Protein AF-A0AA36J0J4-F1 (afdb_monomer_lite)

pLDDT: mean 71.81, std 19.42, range [27.8, 96.38]

Secondary structure (DSSP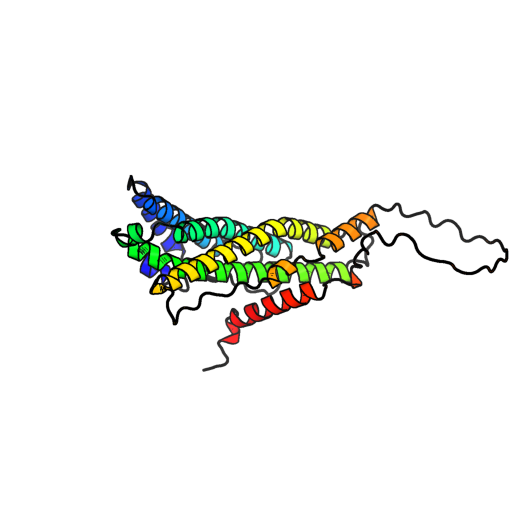, 8-state):
-HHHHHH-TTT--HHHHHHHHHHHHHHHTT-TT-HHHHHHHHHHHHHHHHHHHHH-B-SS-BPPTTS----SS--HHHHHHHHHHHHHHHHHHHHHHHHHHTS-HHHHHTSTTHHHHHHHHHHHHHHHHHHHHHHHHHHHHHHHHHHHHHHHSTTS--SS-HHHHHHHHHHHHHHHHHHHHHHHHHHHHHHHHHHHTT-GGGSTT--PPP--GGGGGGGTTHHHHHHHHHHHHTS--------------------------S-----TTTPSPHHHHHHHHHHHHHHHHS-GGGGGG--

Radius of gyration: 25.62 Å; chains: 1; bounding box: 84×48×70 Å

Sequence (299 aa):
VLQRVLQSSATMDWPTCGSFLESVGAHWSQVDGWSGGQVLVEFTRFLQMKVELMDRDCGCGKFSGTYGFSRSVAEPSDLLQALALLLNLSERLMPLALELTQQDWVRVEQSPYGRLYLGAIPVLLDEAWQLLCAVSVFVRDLLWQVHAAAKFGDREEQSEPPWLQLALHLLQAQPRFAKFHSAMCDFVAHCHQLRCSGFSELAPPYIIPAVPQALLNLFADFKDLVAGYCAKEKAPSAPLAAKAAASGDDLSALSTDAGTTAGAAVSAASWPSARVLDALKTVDSWGRRCSPASRKKKA

Foldseek 3Di:
DLLVCLVCLQPDPLVVVLVVLVVQLVVLVPDPDDPVSVLSNLVSVLSNLLSVQQPDQLQQGGAHSLRDGDPDDDDLNSLLSSLVSLLVSLVSLLVSLLVLLPDPLVVLVVDPCNVVSLSVNLSSQSNLVSSLLNSLVSLLVLVVVLLVCVVPVPPDPDLDRPSLVSLVSSVVCLVSNVVSLVSSQVSLVSLVVCVVVVSPSCDPPHDRDDRDPLSNCLCPCSVLQSVLVVVVSPPPPDDPDDPDDDDDDDDDDDDDDDDPPDDDRCPSVNPPDPSNVVNSVVSVVVVCVPDPVNVPPDD

Organism: NCBI:txid2562239

Structure (mmCIF, N/CA/C/O backbone):
data_AF-A0AA36J0J4-F1
#
_entry.id   AF-A0AA36J0J4-F1
#
loop_
_atom_site.group_PDB
_atom_site.id
_atom_site.type_symbol
_atom_site.label_atom_id
_atom_site.label_alt_id
_atom_site.label_comp_id
_atom_site.label_asym_id
_atom_site.label_entity_id
_atom_site.label_seq_id
_atom_site.pdbx_PDB_ins_code
_atom_site.Cartn_x
_atom_site.Cartn_y
_atom_site.Cartn_z
_atom_site.occupancy
_atom_site.B_iso_or_equiv
_atom_site.auth_seq_id
_atom_site.auth_comp_id
_atom_site.auth_asym_id
_atom_site.auth_atom_id
_atom_site.pdbx_PDB_model_num
ATOM 1 N N . VAL A 1 1 ? -23.737 -7.859 13.098 1.00 40.41 1 VAL A N 1
ATOM 2 C CA . VAL A 1 1 ? -23.820 -7.870 11.614 1.00 40.41 1 VAL A CA 1
ATOM 3 C C . VAL A 1 1 ? -22.532 -7.351 10.989 1.00 40.41 1 VAL A C 1
ATOM 5 O O . VAL A 1 1 ? -21.892 -8.146 10.322 1.00 40.41 1 VAL A 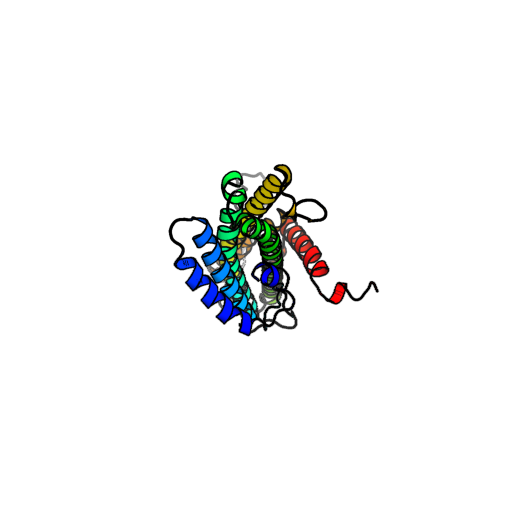O 1
ATOM 8 N N . LEU A 1 2 ? -22.065 -6.133 11.302 1.00 44.97 2 LEU A N 1
ATOM 9 C CA . LEU A 1 2 ? -20.713 -5.657 10.933 1.00 44.97 2 LEU A CA 1
ATOM 10 C C . LEU A 1 2 ? -19.605 -6.653 11.317 1.00 44.97 2 LEU A C 1
ATOM 12 O O . LEU A 1 2 ? -18.806 -7.024 10.477 1.00 44.97 2 LEU A O 1
ATOM 16 N N . GLN A 1 3 ? -19.648 -7.223 12.524 1.00 40.22 3 GLN A N 1
ATOM 17 C CA . GLN A 1 3 ? -18.728 -8.293 12.937 1.00 40.22 3 GLN A CA 1
ATOM 18 C C . GLN A 1 3 ? -18.778 -9.553 12.043 1.00 40.22 3 GLN A C 1
ATOM 20 O O . GLN A 1 3 ? -17.750 -10.179 11.826 1.00 40.22 3 GLN A O 1
ATOM 25 N N . ARG A 1 4 ? -19.941 -9.907 11.468 1.00 42.78 4 ARG A N 1
ATOM 26 C CA . ARG A 1 4 ? -20.054 -11.016 10.497 1.00 42.78 4 ARG A CA 1
ATOM 27 C C . ARG A 1 4 ? -19.520 -10.625 9.119 1.00 42.78 4 ARG A C 1
ATOM 29 O O . ARG A 1 4 ? -18.921 -11.471 8.471 1.00 42.78 4 ARG A O 1
ATOM 36 N N . VAL A 1 5 ? -19.703 -9.370 8.699 1.00 50.66 5 VAL A N 1
ATOM 37 C CA . VAL A 1 5 ? -19.117 -8.815 7.462 1.00 50.66 5 VAL A CA 1
ATOM 38 C C . VAL A 1 5 ? -17.587 -8.799 7.564 1.00 50.66 5 VAL A C 1
ATOM 40 O O . VAL A 1 5 ? -16.904 -9.277 6.666 1.00 50.66 5 VAL A O 1
ATOM 43 N N . LEU A 1 6 ? -17.055 -8.359 8.707 1.00 49.38 6 LEU A N 1
ATOM 44 C CA . LEU A 1 6 ? -15.627 -8.358 9.031 1.00 49.38 6 LEU A CA 1
ATOM 45 C C . LEU A 1 6 ? -15.028 -9.776 9.064 1.00 49.38 6 LEU A C 1
ATOM 47 O O . LEU A 1 6 ? -13.931 -9.991 8.563 1.00 49.38 6 LEU A O 1
ATOM 51 N N . GLN A 1 7 ? -15.753 -10.754 9.615 1.00 44.53 7 GLN A N 1
ATOM 52 C CA . GLN A 1 7 ? -15.297 -12.149 9.710 1.00 44.53 7 GLN A CA 1
ATOM 53 C C . GLN A 1 7 ? -15.460 -12.957 8.411 1.00 44.53 7 GLN A C 1
ATOM 55 O O . GLN A 1 7 ? -14.816 -13.993 8.267 1.00 44.53 7 GLN A O 1
ATOM 60 N N . SER A 1 8 ? -16.303 -12.514 7.470 1.00 45.44 8 SER A N 1
ATOM 61 C CA . SER A 1 8 ? -16.671 -13.290 6.269 1.00 45.44 8 SER A CA 1
ATOM 62 C C . SER A 1 8 ? -16.140 -12.705 4.957 1.00 45.44 8 SER A C 1
ATOM 64 O O . SER A 1 8 ? -16.521 -13.194 3.891 1.00 45.44 8 SER A O 1
ATOM 66 N N . SER A 1 9 ? -15.256 -11.697 5.002 1.00 42.34 9 SER A N 1
ATOM 67 C CA . SER A 1 9 ? -14.748 -10.995 3.806 1.00 42.34 9 SER A CA 1
ATOM 68 C C . SER A 1 9 ? -14.055 -11.920 2.792 1.00 42.34 9 SER A C 1
ATOM 70 O O . SER A 1 9 ? -13.999 -11.620 1.607 1.00 42.34 9 SER A O 1
ATOM 72 N N . ALA A 1 10 ? -13.583 -13.097 3.202 1.00 43.03 10 ALA A N 1
ATOM 73 C CA . ALA A 1 10 ? -12.990 -14.071 2.286 1.00 43.03 10 ALA A CA 1
ATOM 74 C C . ALA A 1 10 ? -14.014 -14.928 1.505 1.00 43.03 10 ALA A C 1
ATOM 76 O O . ALA A 1 10 ? -13.622 -15.622 0.570 1.00 43.03 10 ALA A O 1
ATOM 77 N N . THR A 1 11 ? -15.297 -14.926 1.887 1.00 43.84 11 THR A N 1
ATOM 78 C CA . THR A 1 11 ? -16.295 -15.925 1.436 1.00 43.84 11 THR A CA 1
ATOM 79 C C . THR A 1 11 ? -17.669 -15.352 1.073 1.00 43.84 11 THR A C 1
ATOM 81 O O . THR A 1 11 ? -18.573 -16.116 0.747 1.00 43.84 11 THR A O 1
ATOM 84 N N . MET A 1 12 ? -17.862 -14.036 1.176 1.00 49.62 12 MET A N 1
ATOM 85 C CA . MET A 1 12 ? -19.166 -13.397 0.974 1.00 49.62 12 MET A CA 1
ATOM 86 C C . MET A 1 12 ? -19.467 -13.077 -0.494 1.00 49.62 12 MET A C 1
ATOM 88 O O . MET A 1 12 ? -18.574 -12.744 -1.269 1.00 49.62 12 MET A O 1
ATOM 92 N N . ASP A 1 13 ? -20.755 -13.142 -0.837 1.00 52.88 13 ASP A N 1
ATOM 93 C CA . ASP A 1 13 ? -21.297 -12.745 -2.136 1.00 52.88 13 ASP A CA 1
ATOM 94 C C . ASP A 1 13 ? -21.475 -11.214 -2.167 1.00 52.88 13 ASP A C 1
ATOM 96 O O . ASP A 1 13 ? -22.460 -10.651 -1.670 1.00 52.88 13 ASP A O 1
ATOM 100 N N . TRP A 1 14 ? -20.440 -10.536 -2.665 1.00 55.03 14 TRP A N 1
ATOM 101 C CA . TRP A 1 14 ? -20.234 -9.087 -2.582 1.00 55.03 14 TRP A CA 1
ATOM 102 C C . TRP A 1 14 ? -21.327 -8.181 -3.191 1.00 55.03 14 TRP A C 1
ATOM 104 O O . TRP A 1 14 ? -21.555 -7.114 -2.609 1.00 55.03 14 TRP A O 1
ATOM 114 N N . PRO A 1 15 ? -22.075 -8.565 -4.249 1.00 51.56 15 PRO A N 1
ATOM 115 C CA . PRO A 1 15 ? -23.135 -7.718 -4.813 1.00 51.56 15 PRO A CA 1
ATOM 116 C C . PRO A 1 15 ? -24.255 -7.399 -3.810 1.00 51.56 15 PRO A C 1
ATOM 118 O O . PRO A 1 15 ? -24.762 -6.281 -3.749 1.00 51.56 15 PRO A O 1
ATOM 121 N N . THR A 1 16 ? -24.600 -8.362 -2.953 1.00 55.94 16 THR A N 1
ATOM 122 C CA . THR A 1 16 ? -25.586 -8.202 -1.870 1.00 55.94 16 THR A CA 1
ATOM 123 C C . THR A 1 16 ? -25.071 -7.347 -0.708 1.00 55.94 16 THR A C 1
ATOM 125 O O . THR A 1 16 ? -25.862 -6.804 0.062 1.00 55.94 16 THR A O 1
ATOM 128 N N . CYS A 1 17 ? -23.750 -7.211 -0.563 1.00 57.25 17 CYS A N 1
ATOM 129 C CA . CYS A 1 17 ? -23.139 -6.371 0.465 1.00 57.25 17 CYS A CA 1
ATOM 130 C C . CYS A 1 17 ? -23.148 -4.883 0.094 1.00 57.25 17 CYS A C 1
ATOM 132 O O . CYS A 1 17 ? -23.245 -4.061 1.001 1.00 57.25 17 CYS A O 1
ATOM 134 N N . GLY A 1 18 ? -23.085 -4.524 -1.193 1.00 58.56 18 GLY A N 1
ATOM 135 C CA . GLY A 1 18 ? -23.053 -3.124 -1.640 1.00 58.56 18 GLY A CA 1
ATOM 136 C C . GLY A 1 18 ? -24.281 -2.316 -1.206 1.00 58.56 18 GLY A C 1
ATOM 137 O O . GLY A 1 18 ? -24.147 -1.309 -0.512 1.00 58.56 18 GLY A O 1
ATOM 138 N N . SER A 1 19 ? -25.483 -2.813 -1.515 1.00 61.16 19 SER A N 1
ATOM 139 C CA . SER A 1 19 ? -26.755 -2.169 -1.139 1.00 61.16 19 SER A CA 1
ATOM 140 C C . SER A 1 19 ? -26.968 -2.105 0.379 1.00 61.16 19 SER A C 1
ATOM 142 O O . SER A 1 19 ? -27.522 -1.142 0.911 1.00 61.16 19 SER A O 1
ATOM 144 N N . PHE A 1 20 ? -26.473 -3.109 1.106 1.00 64.06 20 PHE A N 1
ATOM 145 C CA . PHE A 1 20 ? -26.475 -3.105 2.565 1.00 64.06 20 PHE A CA 1
ATOM 146 C C . PHE A 1 20 ? -25.550 -2.020 3.136 1.00 64.06 20 PHE A C 1
ATOM 148 O O . PHE A 1 20 ? -25.945 -1.295 4.049 1.00 64.06 20 PHE A O 1
ATOM 155 N N . LEU A 1 21 ? -24.337 -1.880 2.594 1.00 63.41 21 LEU A N 1
ATOM 156 C CA . LEU A 1 21 ? -23.380 -0.858 3.019 1.00 63.41 21 LEU A CA 1
ATOM 157 C C . LEU A 1 21 ? -23.927 0.554 2.768 1.00 63.41 21 LEU A C 1
ATOM 159 O O . LEU A 1 21 ? -23.832 1.396 3.656 1.00 63.41 21 LEU A O 1
ATOM 163 N N . GLU A 1 22 ? -24.594 0.801 1.638 1.00 65.12 22 GLU A N 1
ATOM 164 C CA . GLU A 1 22 ? -25.258 2.089 1.370 1.00 65.12 22 GLU A CA 1
ATOM 165 C C . GLU A 1 22 ? -26.314 2.436 2.429 1.00 65.12 22 GLU A C 1
ATOM 167 O O . GLU A 1 22 ? -26.317 3.543 2.973 1.00 65.12 22 GLU A O 1
ATOM 172 N N . SER A 1 23 ? -27.169 1.471 2.785 1.00 64.19 23 SER A N 1
ATOM 173 C CA . SER A 1 23 ? -28.195 1.662 3.816 1.00 64.19 23 SER A CA 1
ATOM 174 C C . SER A 1 23 ? -27.595 1.934 5.198 1.00 64.19 23 SER A C 1
ATOM 176 O O . SER A 1 23 ? -28.149 2.730 5.959 1.00 64.19 23 SER A O 1
ATOM 178 N N . VAL A 1 24 ? -26.479 1.282 5.537 1.00 64.75 24 VAL A N 1
ATOM 179 C CA . VAL A 1 24 ? -25.777 1.486 6.809 1.00 64.75 24 VAL A CA 1
ATOM 180 C C . VAL A 1 24 ? -25.134 2.873 6.840 1.00 64.75 24 VAL A C 1
ATOM 182 O O . VAL A 1 24 ? -25.368 3.619 7.788 1.00 64.75 24 VAL A O 1
ATOM 185 N N . GLY A 1 25 ? -24.394 3.263 5.798 1.00 59.97 25 GLY A N 1
ATOM 186 C CA . GLY A 1 25 ? -23.763 4.584 5.714 1.00 59.97 25 GLY A CA 1
ATOM 187 C C . GLY A 1 25 ? -24.772 5.733 5.827 1.00 59.97 25 GLY A C 1
ATOM 188 O O . GLY A 1 25 ? -24.537 6.684 6.573 1.00 59.97 25 GLY A O 1
ATOM 189 N N . ALA A 1 26 ? -25.934 5.607 5.176 1.00 63.84 26 ALA A N 1
ATOM 190 C CA . ALA A 1 26 ? -27.011 6.591 5.275 1.00 63.84 26 ALA A CA 1
ATOM 191 C C . ALA A 1 26 ? -27.566 6.713 6.706 1.00 63.84 26 ALA A C 1
ATOM 193 O O . ALA A 1 26 ? -27.744 7.826 7.199 1.00 63.84 26 ALA A O 1
ATOM 194 N N . HIS A 1 27 ? -27.776 5.590 7.400 1.00 63.88 27 HIS A N 1
ATOM 195 C CA . HIS A 1 27 ? -28.285 5.586 8.774 1.00 63.88 27 HIS A CA 1
ATOM 196 C C . HIS A 1 27 ? -27.317 6.246 9.771 1.00 63.88 27 HIS A C 1
ATOM 198 O O . HIS A 1 27 ? -27.745 7.015 10.626 1.00 63.88 27 HIS A O 1
ATOM 204 N N . TRP A 1 28 ? -26.010 5.996 9.641 1.00 61.91 28 TRP A N 1
ATOM 205 C CA . TRP A 1 28 ? -25.003 6.548 10.558 1.00 61.91 28 TRP A CA 1
ATOM 206 C C . TRP A 1 28 ? -24.691 8.022 10.312 1.00 61.91 28 TRP A C 1
ATOM 208 O O . TRP A 1 28 ? -24.358 8.729 11.258 1.00 61.91 28 TRP A O 1
ATOM 218 N N . SER A 1 29 ? -24.861 8.504 9.078 1.00 58.75 29 SER A N 1
ATOM 219 C CA . SER A 1 29 ? -24.702 9.927 8.747 1.00 58.75 29 SER A CA 1
ATOM 220 C C . SER A 1 29 ? -25.717 10.847 9.446 1.00 58.75 29 SER A C 1
ATOM 222 O O . SER A 1 29 ? -25.492 12.048 9.525 1.00 58.75 29 SER A O 1
ATOM 224 N N . GLN A 1 30 ? -26.812 10.283 9.972 1.00 55.22 30 GLN A N 1
ATOM 225 C CA . GLN A 1 30 ? -27.876 11.001 10.685 1.00 55.22 30 GLN A CA 1
ATOM 226 C C . GLN A 1 30 ? -27.699 11.004 12.214 1.00 55.22 30 GLN A C 1
ATOM 228 O O . GLN A 1 30 ? -28.506 11.603 12.924 1.00 55.22 30 GLN A O 1
ATOM 233 N N . VAL A 1 31 ? -26.676 10.322 12.743 1.00 55.59 31 VAL A N 1
ATOM 234 C CA . VAL A 1 31 ? -26.399 10.271 14.186 1.00 55.59 31 VAL A CA 1
ATOM 235 C C . VAL A 1 31 ? -25.437 11.410 14.543 1.00 55.59 31 VAL A C 1
ATOM 237 O O . VAL A 1 31 ? -24.219 11.240 14.534 1.00 55.59 31 VAL A O 1
ATOM 240 N N . ASP A 1 32 ? -25.994 12.589 14.829 1.00 44.69 32 ASP A N 1
ATOM 241 C CA . ASP A 1 32 ? -25.230 13.798 15.156 1.00 44.69 32 ASP A CA 1
ATOM 242 C C . ASP A 1 32 ? -24.442 13.679 16.478 1.00 44.69 32 ASP A C 1
ATOM 244 O O . ASP A 1 32 ? -24.946 13.204 17.498 1.00 44.69 32 ASP A O 1
ATOM 248 N N . GLY A 1 33 ? -23.204 14.195 16.480 1.00 50.91 33 GLY A N 1
ATOM 249 C CA . GLY A 1 33 ? -22.475 14.568 17.702 1.00 50.91 33 GLY A CA 1
ATOM 250 C C . GLY A 1 33 ? -21.346 13.643 18.175 1.00 50.91 33 GLY A C 1
ATOM 251 O O . GLY A 1 33 ? -20.740 13.932 19.206 1.00 50.91 33 GLY A O 1
ATOM 252 N N . TRP A 1 34 ? -21.018 12.565 17.455 1.00 52.66 34 TRP A N 1
ATOM 253 C CA . TRP A 1 34 ? -19.911 11.660 17.805 1.00 52.66 34 TRP A CA 1
ATOM 254 C C . TRP A 1 34 ? -18.918 11.494 16.648 1.00 52.66 34 TRP A C 1
ATOM 256 O O . TRP A 1 34 ? -19.301 11.057 15.566 1.00 52.66 34 TRP A O 1
ATOM 266 N N . SER A 1 35 ? -17.624 11.744 16.897 1.00 58.06 35 SER A N 1
ATOM 267 C CA . SER A 1 35 ? -16.527 11.518 15.930 1.00 58.06 35 SER A CA 1
ATOM 268 C C . SER A 1 35 ? -16.487 10.083 15.386 1.00 58.06 35 SER A C 1
ATOM 270 O O . SER A 1 35 ? -16.053 9.846 14.264 1.00 58.06 35 SER A O 1
ATOM 272 N N . GLY A 1 36 ? -17.019 9.121 16.143 1.00 59.66 36 GLY A N 1
ATOM 273 C CA . GLY A 1 36 ? -17.151 7.738 15.698 1.00 59.66 36 GLY A CA 1
ATOM 274 C C . GLY A 1 36 ? -18.073 7.539 14.481 1.00 59.66 36 GLY A C 1
ATOM 275 O O . GLY A 1 36 ? -17.800 6.691 13.631 1.00 59.66 36 GLY A O 1
ATOM 276 N N . GLY A 1 37 ? -19.135 8.342 14.338 1.00 65.94 37 GLY A N 1
ATOM 277 C CA . GLY A 1 37 ? -20.042 8.238 13.187 1.00 65.94 37 GLY A CA 1
ATOM 278 C C . GLY A 1 37 ? -19.315 8.449 11.854 1.00 65.94 37 GLY A C 1
ATOM 279 O O . GLY A 1 37 ? -19.568 7.734 10.886 1.00 65.94 37 GLY A O 1
ATOM 280 N N . GLN A 1 38 ? -18.334 9.354 11.833 1.00 74.69 38 GLN A N 1
ATOM 281 C CA . GLN A 1 38 ? -17.514 9.635 10.656 1.00 74.69 38 GLN A CA 1
ATOM 282 C C . GLN A 1 38 ? -16.613 8.450 10.278 1.00 74.69 38 GLN A C 1
ATOM 284 O O . GLN A 1 38 ? -16.565 8.068 9.110 1.00 74.69 38 GLN A O 1
ATOM 289 N N . VAL A 1 39 ? -15.976 7.803 11.258 1.00 75.50 39 VAL A N 1
ATOM 290 C CA . VAL A 1 39 ? -15.144 6.605 11.039 1.00 75.50 39 VAL A CA 1
ATOM 291 C C . VAL A 1 39 ? -15.969 5.459 10.445 1.00 75.50 39 VAL A C 1
ATOM 293 O O . VAL A 1 39 ? -15.515 4.771 9.533 1.00 75.50 39 VAL A O 1
ATOM 296 N N . LEU A 1 40 ? -17.205 5.266 10.914 1.00 74.75 40 LEU A N 1
ATOM 297 C CA . LEU A 1 40 ? -18.129 4.268 10.367 1.00 74.75 40 LEU A CA 1
ATOM 298 C C . LEU A 1 40 ? -18.528 4.558 8.915 1.00 74.75 40 LEU A C 1
ATOM 300 O O . LEU A 1 40 ? -18.588 3.635 8.097 1.00 74.75 40 LEU A O 1
ATOM 304 N N . VAL A 1 41 ? -18.790 5.824 8.588 1.00 80.19 41 VAL A N 1
ATOM 305 C CA . VAL A 1 41 ? -19.105 6.257 7.220 1.00 80.19 41 VAL A CA 1
ATOM 306 C C . VAL A 1 41 ? -17.913 6.016 6.293 1.00 80.19 41 VAL A C 1
ATOM 308 O O . VAL A 1 41 ? -18.081 5.403 5.238 1.00 80.19 41 VAL A O 1
ATOM 311 N N . GLU A 1 42 ? -16.704 6.412 6.694 1.00 83.19 42 GLU A N 1
ATOM 312 C CA . GLU A 1 42 ? -15.499 6.195 5.885 1.00 83.19 42 GLU A CA 1
ATOM 313 C C . GLU A 1 42 ? -15.140 4.707 5.763 1.00 83.19 42 GLU A C 1
ATOM 315 O O . GLU A 1 42 ? -14.760 4.253 4.684 1.00 83.19 42 GLU A O 1
ATOM 320 N N . PHE A 1 43 ? -15.351 3.909 6.813 1.00 82.81 43 PHE A N 1
ATOM 321 C CA . PHE A 1 43 ? -15.190 2.454 6.750 1.00 82.81 43 PHE A CA 1
ATOM 322 C C . PHE A 1 43 ? -16.166 1.809 5.761 1.00 82.81 43 PHE A C 1
ATOM 324 O O . PHE A 1 43 ? -15.790 0.949 4.965 1.00 82.81 43 PHE A O 1
ATOM 331 N N . THR A 1 44 ? -17.417 2.260 5.759 1.00 81.75 44 THR A N 1
ATOM 332 C CA . THR A 1 44 ? -18.441 1.788 4.821 1.00 81.75 44 THR A CA 1
ATOM 333 C C . THR A 1 44 ? -18.088 2.163 3.381 1.00 81.75 44 THR A C 1
ATOM 335 O O . THR A 1 44 ? -18.148 1.309 2.494 1.00 81.75 44 THR A O 1
ATOM 338 N N . ARG A 1 45 ? -17.647 3.407 3.152 1.00 85.19 45 ARG A N 1
ATOM 339 C CA . ARG A 1 45 ? -17.179 3.874 1.839 1.00 85.19 45 ARG A CA 1
ATOM 340 C C . ARG A 1 45 ? -15.964 3.077 1.361 1.00 85.19 45 ARG A C 1
ATOM 342 O O . ARG A 1 45 ? -15.906 2.689 0.198 1.00 85.19 45 ARG A O 1
ATOM 349 N N . PHE A 1 46 ? -15.016 2.785 2.250 1.00 88.19 46 PHE A N 1
ATOM 350 C CA . PHE A 1 46 ? -13.875 1.928 1.934 1.00 88.19 46 PHE A CA 1
ATOM 351 C C . PHE A 1 46 ? -14.322 0.533 1.475 1.00 88.19 46 PHE A C 1
ATOM 353 O O . PHE A 1 46 ? -13.841 0.040 0.454 1.00 88.19 46 PHE A O 1
ATOM 360 N N . LEU A 1 47 ? -15.271 -0.092 2.180 1.00 86.00 47 LEU A N 1
ATOM 361 C CA . LEU A 1 47 ? -15.790 -1.402 1.787 1.00 86.00 47 LEU A CA 1
ATOM 362 C C . LEU A 1 47 ? -16.492 -1.368 0.424 1.00 86.00 47 LEU A C 1
ATOM 364 O O . LEU A 1 47 ? -16.297 -2.288 -0.365 1.00 86.00 47 LEU A O 1
ATOM 368 N N . GLN A 1 48 ? -17.252 -0.314 0.119 1.00 84.44 48 GLN A N 1
ATOM 369 C CA . GLN A 1 48 ? -17.851 -0.128 -1.209 1.00 84.44 48 GLN A CA 1
ATOM 370 C C . GLN A 1 48 ? -16.777 -0.042 -2.297 1.00 84.44 48 GLN A C 1
ATOM 372 O O . GLN A 1 48 ? -16.837 -0.785 -3.272 1.00 84.44 48 GLN A O 1
ATOM 377 N N . MET A 1 49 ? -15.736 0.769 -2.086 1.00 87.38 49 MET A N 1
ATOM 378 C CA . MET A 1 49 ? -14.610 0.864 -3.021 1.00 87.38 49 MET A CA 1
ATOM 379 C C . MET A 1 49 ? -13.892 -0.476 -3.213 1.00 87.38 49 MET A C 1
ATOM 381 O O . MET A 1 49 ? -13.466 -0.797 -4.322 1.00 87.38 49 MET A O 1
ATOM 385 N N . LYS A 1 50 ? -13.752 -1.275 -2.147 1.00 86.31 50 LYS A N 1
ATOM 386 C CA . LYS A 1 50 ? -13.179 -2.623 -2.237 1.00 86.31 50 LYS A CA 1
ATOM 387 C C . LYS A 1 50 ? -14.062 -3.544 -3.085 1.00 86.31 50 LYS A C 1
ATOM 389 O O . LYS A 1 50 ? -13.531 -4.259 -3.929 1.00 86.31 50 LYS A O 1
ATOM 394 N N . VAL A 1 51 ? -15.381 -3.517 -2.893 1.00 84.56 51 VAL A N 1
ATOM 395 C CA . VAL A 1 51 ? -16.332 -4.305 -3.697 1.00 84.56 51 VAL A CA 1
ATOM 396 C C . VAL A 1 51 ? -16.258 -3.912 -5.168 1.00 84.56 51 VAL A C 1
ATOM 398 O O . VAL A 1 51 ? -16.061 -4.775 -6.019 1.00 84.56 51 VAL A O 1
ATOM 401 N N . GLU A 1 52 ? -16.312 -2.614 -5.464 1.00 86.25 52 GLU A N 1
ATOM 402 C CA . GLU A 1 52 ? -16.177 -2.103 -6.831 1.00 86.25 52 GLU A CA 1
ATOM 403 C C . GLU A 1 52 ? -14.860 -2.543 -7.476 1.00 86.25 52 GLU A C 1
ATOM 405 O O . GLU A 1 52 ? -14.835 -2.935 -8.642 1.00 86.25 52 GLU A O 1
ATOM 410 N N . LEU A 1 53 ? -13.759 -2.524 -6.717 1.00 86.25 53 LEU A N 1
ATOM 411 C CA . LEU A 1 53 ? -12.468 -3.008 -7.190 1.00 86.25 53 LEU A CA 1
ATOM 412 C C . LEU A 1 53 ? -12.501 -4.507 -7.518 1.00 86.25 53 LEU A C 1
ATOM 414 O O . LEU A 1 53 ? -11.924 -4.918 -8.521 1.00 86.25 53 LEU A O 1
ATOM 418 N N . MET A 1 54 ? -13.154 -5.321 -6.687 1.00 83.31 54 MET A N 1
ATOM 419 C CA . MET A 1 54 ? -13.268 -6.767 -6.904 1.00 83.31 54 MET A CA 1
ATOM 420 C C . MET A 1 54 ? -14.154 -7.114 -8.106 1.00 83.31 54 MET A C 1
ATOM 422 O O . MET A 1 54 ? -13.896 -8.103 -8.795 1.00 83.31 54 MET A O 1
ATOM 426 N N . ASP A 1 55 ? -15.164 -6.293 -8.388 1.00 83.50 55 ASP A N 1
ATOM 427 C CA . ASP A 1 55 ? -16.045 -6.479 -9.539 1.00 83.50 55 ASP A CA 1
ATOM 428 C C . ASP A 1 55 ? -15.459 -5.949 -10.849 1.00 83.50 55 ASP A C 1
ATOM 430 O O . ASP A 1 55 ? -15.841 -6.424 -11.927 1.00 83.50 55 ASP A O 1
ATOM 434 N N . ARG A 1 56 ? -14.504 -5.019 -10.767 1.00 82.50 56 ARG A N 1
ATOM 435 C CA . ARG A 1 56 ? -13.845 -4.426 -11.927 1.00 82.50 56 ARG A CA 1
ATOM 436 C C . ARG A 1 56 ? -12.862 -5.397 -12.574 1.00 82.50 56 ARG A C 1
ATOM 438 O O . ARG A 1 56 ? -11.898 -5.849 -11.959 1.00 82.50 56 ARG A O 1
ATOM 445 N N . ASP A 1 57 ? -13.069 -5.647 -13.863 1.00 80.12 57 ASP A N 1
ATOM 446 C CA . ASP A 1 57 ? -12.055 -6.278 -14.701 1.00 80.12 57 ASP A CA 1
ATOM 447 C C . ASP A 1 57 ? -11.011 -5.232 -15.110 1.00 80.12 57 ASP A C 1
ATOM 449 O O . ASP A 1 57 ? -11.342 -4.176 -15.658 1.00 80.12 57 ASP A O 1
ATOM 453 N N . CYS A 1 58 ? -9.751 -5.498 -14.778 1.00 72.62 58 CYS A N 1
ATOM 454 C CA . CYS A 1 58 ? -8.638 -4.583 -15.013 1.00 72.62 58 CYS A CA 1
ATOM 455 C C . CYS A 1 58 ? -7.837 -4.944 -16.272 1.00 72.62 58 CYS A C 1
ATOM 457 O O . CYS A 1 58 ? -6.662 -4.601 -16.343 1.00 72.62 58 CYS A O 1
ATOM 459 N N . GLY A 1 59 ? -8.436 -5.680 -17.216 1.00 69.06 59 GLY A N 1
ATOM 460 C CA . GLY A 1 59 ? -7.780 -6.160 -18.440 1.00 69.06 59 GLY A CA 1
ATOM 461 C C . GLY A 1 59 ? -6.955 -7.420 -18.190 1.00 69.06 59 GLY A C 1
ATOM 462 O O . GLY A 1 59 ? -7.043 -8.390 -18.939 1.00 69.06 59 GLY A O 1
ATOM 463 N N . CYS A 1 60 ? -6.281 -7.482 -17.040 1.00 66.00 60 CYS A N 1
ATOM 464 C CA . CYS A 1 60 ? -5.671 -8.712 -16.569 1.00 66.00 60 CYS A CA 1
ATOM 465 C C . CYS A 1 60 ? -6.694 -9.699 -15.992 1.00 66.00 60 CYS A C 1
ATOM 467 O O . CYS A 1 60 ? -6.401 -10.880 -16.000 1.00 66.00 60 CYS A O 1
ATOM 469 N N . GLY A 1 61 ? -7.877 -9.268 -15.537 1.00 74.75 61 GLY A N 1
ATOM 470 C CA . GLY A 1 61 ? -8.904 -10.074 -14.860 1.00 74.75 61 GLY A CA 1
ATOM 471 C C . GLY A 1 61 ? -9.345 -9.454 -13.524 1.00 74.75 61 GLY A C 1
ATOM 472 O O . GLY A 1 61 ? -8.952 -8.336 -13.184 1.00 74.75 61 GLY A O 1
ATOM 473 N N . LYS A 1 62 ? -10.168 -10.175 -12.744 1.00 79.50 62 LYS A N 1
ATOM 474 C CA . LYS A 1 62 ? -10.730 -9.690 -11.464 1.00 79.50 62 LYS A CA 1
ATOM 475 C C . LYS A 1 62 ? -9.844 -9.969 -10.251 1.00 79.50 62 LYS A C 1
ATOM 477 O O . LYS A 1 62 ? -9.261 -11.049 -10.129 1.00 79.50 62 LYS A O 1
ATOM 482 N N . PHE A 1 63 ? -9.822 -9.036 -9.299 1.00 79.81 63 PHE A N 1
ATOM 483 C CA . PHE A 1 63 ? -9.156 -9.236 -8.012 1.00 79.81 63 PHE A CA 1
ATOM 484 C C . PHE A 1 63 ? -9.910 -10.239 -7.130 1.00 79.81 63 PHE A C 1
ATOM 486 O O . PHE A 1 63 ? -11.128 -10.181 -6.978 1.00 79.81 63 PHE A O 1
ATOM 493 N N . SER A 1 64 ? -9.170 -11.140 -6.484 1.00 78.00 64 SER A N 1
ATOM 494 C CA . SER A 1 64 ? -9.708 -11.937 -5.373 1.00 78.00 64 SER A CA 1
ATOM 495 C C . SER A 1 64 ? -9.862 -11.095 -4.098 1.00 78.00 64 SER A C 1
ATOM 497 O O . SER A 1 64 ? -9.304 -10.004 -3.993 1.00 78.00 64 SER A O 1
ATOM 499 N N . GLY A 1 65 ? -10.554 -11.630 -3.083 1.00 70.00 65 GLY A N 1
ATOM 500 C CA . GLY A 1 65 ? -10.771 -10.941 -1.797 1.00 70.00 65 GLY A CA 1
ATOM 501 C C . GLY A 1 65 ? -9.501 -10.569 -1.023 1.00 70.00 65 GLY A C 1
ATOM 502 O O . GLY A 1 65 ? -9.570 -9.731 -0.127 1.00 70.00 65 GLY A O 1
ATOM 503 N N . THR A 1 66 ? -8.356 -11.152 -1.396 1.00 75.81 66 THR A N 1
ATOM 504 C CA . THR A 1 66 ? -7.026 -10.838 -0.850 1.00 75.81 66 THR A CA 1
ATOM 505 C C . THR A 1 66 ? -6.142 -10.082 -1.846 1.00 75.81 66 THR A C 1
ATOM 507 O O . THR A 1 66 ? -4.916 -10.179 -1.779 1.00 75.81 66 THR A O 1
ATOM 510 N N . TYR A 1 67 ? -6.743 -9.431 -2.848 1.00 77.62 67 TYR A N 1
ATOM 511 C CA . TYR A 1 67 ? -6.063 -8.719 -3.941 1.00 77.62 67 TYR A CA 1
ATOM 512 C C . TYR A 1 67 ? -5.124 -9.586 -4.791 1.00 77.62 67 TYR A C 1
ATOM 514 O O . TYR A 1 67 ? -4.320 -9.083 -5.576 1.00 77.62 67 TYR A O 1
ATOM 522 N N . GLY A 1 68 ? -5.211 -10.910 -4.648 1.00 66.75 68 GLY A N 1
ATOM 523 C CA . GLY A 1 68 ? -4.487 -11.856 -5.484 1.00 66.75 68 GLY A CA 1
ATOM 524 C C . GLY A 1 68 ? -5.099 -11.903 -6.880 1.00 66.75 68 GLY A C 1
ATOM 525 O O . GLY A 1 68 ? -6.323 -11.834 -7.018 1.00 66.75 68 GLY A O 1
ATOM 526 N N . PHE A 1 69 ? -4.249 -12.062 -7.891 1.00 67.19 69 PHE A N 1
ATOM 527 C CA . PHE A 1 69 ? -4.649 -12.147 -9.291 1.00 67.19 69 PHE A CA 1
ATOM 528 C C . PHE A 1 69 ? -3.922 -13.302 -10.023 1.00 67.19 69 PHE A C 1
ATOM 530 O O . PHE A 1 69 ? -2.792 -13.654 -9.662 1.00 67.19 69 PHE A O 1
ATOM 537 N N . SER A 1 70 ? -4.568 -13.924 -11.023 1.00 60.16 70 SER A N 1
ATOM 538 C CA . SER A 1 70 ? -4.026 -15.055 -11.797 1.00 60.16 70 SER A CA 1
ATOM 539 C C . SER A 1 70 ? -3.066 -14.577 -12.890 1.00 60.16 70 SER A C 1
ATOM 541 O O . SER A 1 70 ? -3.471 -14.236 -13.991 1.00 60.16 70 SER A O 1
ATOM 543 N N . ARG A 1 71 ? -1.767 -14.584 -12.586 1.00 59.72 71 ARG A N 1
ATOM 544 C CA . ARG A 1 71 ? -0.685 -13.925 -13.349 1.00 59.72 71 ARG A CA 1
ATOM 545 C C . ARG A 1 71 ? -0.371 -14.460 -14.760 1.00 59.72 71 ARG A C 1
ATOM 547 O O . ARG A 1 71 ? 0.684 -14.130 -15.298 1.00 59.72 71 ARG A O 1
ATOM 554 N N . SER A 1 72 ? -1.186 -15.323 -15.356 1.00 53.59 72 SER A N 1
ATOM 555 C CA . SER A 1 72 ? -0.882 -15.858 -16.685 1.00 53.59 72 SER A CA 1
ATOM 556 C C . SER A 1 72 ? -1.224 -14.822 -17.760 1.00 53.59 72 SER A C 1
ATOM 558 O O . SER A 1 72 ? -2.372 -14.742 -18.174 1.00 53.59 72 SER A O 1
ATOM 560 N N . VAL A 1 73 ? -0.201 -14.087 -18.219 1.00 58.53 73 VAL A N 1
ATOM 561 C CA . VAL A 1 73 ? -0.212 -13.195 -19.400 1.00 58.53 73 VAL A CA 1
ATOM 562 C C . VAL A 1 73 ? -1.008 -11.891 -19.206 1.00 58.53 73 VAL A C 1
ATOM 564 O O . VAL A 1 73 ? -2.002 -11.661 -19.877 1.00 58.53 73 VAL A O 1
ATOM 567 N N . ALA A 1 74 ? -0.568 -11.025 -18.286 1.00 72.44 74 ALA A N 1
ATOM 568 C CA . ALA A 1 74 ? -1.097 -9.659 -18.168 1.00 72.44 74 ALA A CA 1
ATOM 569 C C . ALA A 1 74 ? -0.212 -8.659 -18.930 1.00 72.44 74 ALA A C 1
ATOM 571 O O . ALA A 1 74 ? 1.018 -8.712 -18.798 1.00 72.44 74 ALA A O 1
ATOM 572 N N . GLU A 1 75 ? -0.825 -7.746 -19.687 1.00 83.06 75 GLU A N 1
ATOM 573 C CA . GLU A 1 75 ? -0.103 -6.674 -20.374 1.00 83.06 75 GLU A CA 1
ATOM 574 C C . GLU A 1 75 ? 0.449 -5.638 -19.370 1.00 83.06 75 GLU A C 1
ATOM 576 O O . GLU A 1 75 ? -0.125 -5.437 -18.294 1.00 83.06 75 GLU A O 1
ATOM 581 N N . PRO A 1 76 ? 1.566 -4.948 -19.682 1.00 84.12 76 PRO A N 1
ATOM 582 C CA . PRO A 1 76 ? 2.141 -3.944 -18.783 1.00 84.12 76 PRO A CA 1
ATOM 583 C C . PRO A 1 76 ? 1.181 -2.787 -18.453 1.00 84.12 76 PRO A C 1
ATOM 585 O O . PRO A 1 76 ? 1.185 -2.272 -17.335 1.00 84.12 76 PRO A O 1
ATOM 588 N N . SER A 1 77 ? 0.347 -2.391 -19.417 1.00 85.75 77 SER A N 1
ATOM 589 C CA . SER A 1 77 ? -0.726 -1.395 -19.280 1.00 85.75 77 SER A CA 1
ATOM 590 C C . SER A 1 77 ? -1.755 -1.806 -18.226 1.00 85.75 77 SER A C 1
ATOM 592 O O . SER A 1 77 ? -2.066 -1.018 -17.330 1.00 85.75 77 SER A O 1
ATOM 594 N N . ASP A 1 78 ? -2.222 -3.052 -18.285 1.00 86.56 78 ASP A N 1
ATOM 595 C CA . ASP A 1 78 ? -3.180 -3.613 -17.329 1.00 86.56 78 ASP A CA 1
ATOM 596 C C . ASP A 1 78 ? -2.584 -3.663 -15.921 1.00 86.56 78 ASP A C 1
ATOM 598 O O . ASP A 1 78 ? -3.227 -3.282 -14.941 1.00 86.56 78 ASP A O 1
ATOM 602 N N . LEU A 1 79 ? -1.314 -4.068 -15.808 1.00 86.56 79 LEU A N 1
ATOM 603 C CA . LEU A 1 79 ? -0.597 -4.088 -14.533 1.00 86.56 79 LEU A CA 1
ATOM 604 C C . LEU A 1 79 ? -0.411 -2.681 -13.946 1.00 86.56 79 LEU A C 1
ATOM 606 O O . LEU A 1 79 ? -0.535 -2.511 -12.731 1.00 86.56 79 LEU A O 1
ATOM 610 N N . LEU A 1 80 ? -0.146 -1.666 -14.776 1.00 88.81 80 LEU A N 1
ATOM 611 C CA . LEU A 1 80 ? -0.092 -0.266 -14.341 1.00 88.81 80 LEU A CA 1
ATOM 612 C C . LEU A 1 80 ? -1.458 0.234 -13.864 1.00 88.81 80 LEU A C 1
ATOM 614 O O . LEU A 1 80 ? -1.542 0.900 -12.829 1.00 88.81 80 LEU A O 1
ATOM 618 N N . GLN A 1 81 ? -2.529 -0.090 -14.590 1.00 89.38 81 GLN A N 1
ATOM 619 C CA . GLN A 1 81 ? -3.885 0.285 -14.205 1.00 89.38 81 GLN A CA 1
ATOM 620 C C . GLN A 1 81 ? -4.286 -0.384 -12.885 1.00 89.38 81 GLN A C 1
ATOM 622 O O . GLN A 1 81 ? -4.778 0.288 -11.975 1.00 89.38 81 GLN A O 1
ATOM 627 N N . ALA A 1 82 ? -4.018 -1.681 -12.744 1.00 89.19 82 ALA A N 1
ATOM 628 C CA . ALA A 1 82 ? -4.218 -2.428 -11.509 1.00 89.19 82 ALA A CA 1
ATOM 629 C C . ALA A 1 82 ? -3.428 -1.811 -10.341 1.00 89.19 82 ALA A C 1
ATOM 631 O O . ALA A 1 82 ? -3.994 -1.563 -9.276 1.00 89.19 82 ALA A O 1
ATOM 632 N N . LEU A 1 83 ? -2.149 -1.477 -10.547 1.00 91.69 83 LEU A N 1
ATOM 633 C CA . LEU A 1 83 ? -1.323 -0.799 -9.546 1.00 91.69 83 LEU A CA 1
ATOM 634 C C . LEU A 1 83 ? -1.928 0.550 -9.127 1.00 91.69 83 LEU A C 1
ATOM 636 O O . LEU A 1 83 ? -1.995 0.847 -7.934 1.00 91.69 83 LEU A O 1
ATOM 640 N N . ALA A 1 84 ? -2.392 1.358 -10.082 1.00 91.75 84 ALA A N 1
ATOM 641 C CA . ALA A 1 84 ? -3.007 2.650 -9.796 1.00 91.75 84 ALA A CA 1
ATOM 642 C C . ALA A 1 84 ? -4.286 2.509 -8.957 1.00 91.75 84 ALA A C 1
ATOM 644 O O . ALA A 1 84 ? -4.485 3.280 -8.016 1.00 91.75 84 ALA A O 1
ATOM 645 N N . LEU A 1 85 ? -5.123 1.511 -9.256 1.00 91.75 85 LEU A N 1
ATOM 646 C CA . LEU A 1 85 ? -6.332 1.216 -8.487 1.00 91.75 85 LEU A CA 1
ATOM 647 C C . LEU A 1 85 ? -6.009 0.766 -7.055 1.00 91.75 85 LEU A C 1
ATOM 649 O O . LEU A 1 85 ? -6.616 1.268 -6.109 1.00 91.75 85 LEU A O 1
ATOM 653 N N . LEU A 1 86 ? -5.019 -0.113 -6.877 1.00 92.94 86 LEU A N 1
ATOM 654 C CA . LEU A 1 86 ? -4.582 -0.559 -5.550 1.00 92.94 86 LEU A CA 1
ATOM 655 C C . LEU A 1 86 ? -3.978 0.591 -4.728 1.00 92.94 86 LEU A C 1
ATOM 657 O O . LEU A 1 86 ? -4.252 0.709 -3.534 1.00 92.94 86 LEU A O 1
ATOM 661 N N . LEU A 1 87 ? -3.203 1.478 -5.360 1.00 94.50 87 LEU A N 1
ATOM 662 C CA . LEU A 1 87 ? -2.667 2.669 -4.697 1.00 94.50 87 LEU A CA 1
ATOM 663 C C . LEU A 1 87 ? -3.777 3.659 -4.314 1.00 94.50 87 LEU A C 1
ATOM 665 O O . LEU A 1 87 ? -3.763 4.158 -3.191 1.00 94.50 87 LEU A O 1
ATOM 669 N N . ASN A 1 88 ? -4.776 3.881 -5.178 1.00 93.75 88 ASN A N 1
ATOM 670 C CA . ASN A 1 88 ? -5.958 4.686 -4.835 1.00 93.75 88 ASN A CA 1
ATOM 671 C C . ASN A 1 88 ? -6.689 4.111 -3.613 1.00 93.75 88 ASN A C 1
ATOM 673 O O . ASN A 1 88 ? -7.115 4.862 -2.737 1.00 93.75 88 ASN A O 1
ATOM 677 N N . LEU A 1 89 ? -6.820 2.783 -3.538 1.00 93.31 89 LEU A N 1
ATOM 678 C CA . LEU A 1 89 ? -7.435 2.126 -2.390 1.00 93.31 89 LEU A CA 1
ATOM 679 C C . LEU A 1 89 ? -6.593 2.318 -1.118 1.00 93.31 89 LEU A C 1
ATOM 681 O O . LEU A 1 89 ? -7.138 2.629 -0.061 1.00 93.31 89 LEU A O 1
ATOM 685 N N . SER A 1 90 ? -5.264 2.212 -1.225 1.00 95.00 90 SER A N 1
ATOM 686 C CA . SER A 1 90 ? -4.347 2.409 -0.092 1.00 95.00 90 SER A CA 1
ATOM 687 C C . SER A 1 90 ? -4.418 3.824 0.490 1.00 95.00 90 SER A C 1
ATOM 689 O O . SER A 1 90 ? -4.397 4.002 1.706 1.00 95.00 90 SER A O 1
ATOM 691 N N . GLU A 1 91 ? -4.598 4.829 -0.368 1.00 93.94 91 GLU A N 1
ATOM 692 C CA . GLU A 1 91 ? -4.731 6.235 0.025 1.00 93.94 91 GLU A CA 1
ATOM 693 C C . GLU A 1 91 ? -6.040 6.528 0.768 1.00 93.94 91 GLU A C 1
ATOM 695 O O . GLU A 1 91 ? -6.135 7.544 1.453 1.00 93.94 91 GLU A O 1
ATOM 700 N N . ARG A 1 92 ? -7.038 5.643 0.669 1.00 92.44 92 ARG A N 1
ATOM 701 C CA . ARG A 1 92 ? -8.278 5.708 1.456 1.00 92.44 92 ARG A CA 1
ATOM 702 C C . ARG A 1 92 ? -8.204 4.871 2.725 1.00 92.44 92 ARG A C 1
ATOM 704 O O . ARG A 1 92 ? -8.669 5.311 3.770 1.00 92.44 92 ARG A O 1
ATOM 711 N N . LEU A 1 93 ? -7.589 3.693 2.637 1.00 93.81 93 LEU A N 1
ATOM 712 C CA . LEU A 1 93 ? -7.446 2.771 3.759 1.00 93.81 93 LEU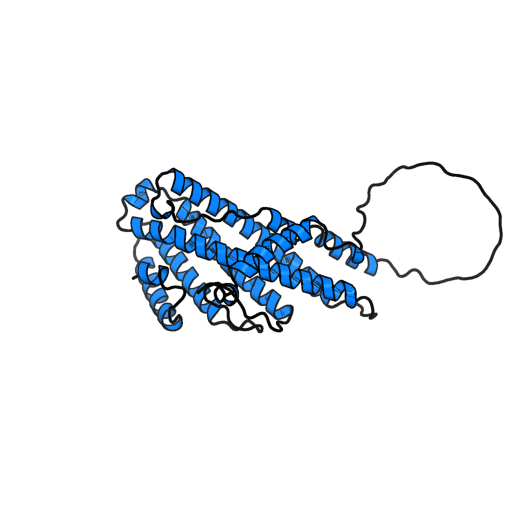 A CA 1
ATOM 713 C C . LEU A 1 93 ? -6.567 3.346 4.873 1.00 93.81 93 LEU A C 1
ATOM 715 O O . LEU A 1 93 ? -6.926 3.262 6.045 1.00 93.81 93 LEU A O 1
ATOM 719 N N . MET A 1 94 ? -5.415 3.923 4.521 1.00 94.81 94 MET A N 1
ATOM 720 C CA . MET A 1 94 ? -4.434 4.319 5.529 1.00 94.81 94 MET A CA 1
ATOM 721 C C . MET A 1 94 ? -4.889 5.461 6.442 1.00 94.81 94 MET A C 1
ATOM 723 O O . MET A 1 94 ? -4.707 5.319 7.650 1.00 94.81 94 MET A O 1
ATOM 727 N N . PRO A 1 95 ? -5.497 6.555 5.941 1.00 92.19 95 PRO A N 1
ATOM 728 C CA . PRO A 1 95 ? -6.031 7.597 6.815 1.00 92.19 95 PRO A CA 1
ATOM 729 C C . PRO A 1 95 ? -7.060 7.052 7.807 1.00 92.19 95 PRO A C 1
ATOM 731 O O . PRO A 1 95 ? -6.962 7.345 8.991 1.00 92.19 95 PRO A O 1
ATOM 734 N N . LEU A 1 96 ? -7.974 6.193 7.344 1.00 90.69 96 LEU A N 1
ATOM 735 C CA . LEU A 1 96 ? -8.982 5.548 8.185 1.00 90.69 96 LEU A CA 1
ATOM 736 C C . LEU A 1 96 ? -8.349 4.671 9.276 1.00 90.69 96 LEU A C 1
ATOM 738 O O . LEU A 1 96 ? -8.743 4.735 10.438 1.00 90.69 96 LEU A O 1
ATOM 742 N N . ALA A 1 97 ? -7.363 3.851 8.907 1.00 92.19 97 ALA A N 1
ATOM 743 C CA . ALA A 1 97 ? -6.662 2.978 9.842 1.00 92.19 97 ALA A CA 1
ATOM 744 C C . ALA A 1 97 ? -5.893 3.773 10.910 1.00 92.19 97 ALA A C 1
ATOM 746 O O . ALA A 1 97 ? -5.965 3.453 12.098 1.00 92.19 97 ALA A O 1
ATOM 747 N N . LEU A 1 98 ? -5.199 4.838 10.498 1.00 91.81 98 LEU A N 1
ATOM 748 C CA . LEU A 1 98 ? -4.464 5.717 11.405 1.00 91.81 98 LEU A CA 1
ATOM 749 C C . LEU A 1 98 ? -5.409 6.485 12.331 1.00 91.81 98 LEU A C 1
ATOM 751 O O . LEU A 1 98 ? -5.207 6.457 13.545 1.00 91.81 98 LEU A O 1
ATOM 755 N N . GLU A 1 99 ? -6.465 7.089 11.781 1.00 88.81 99 GLU A N 1
ATOM 756 C CA . GLU A 1 99 ? -7.489 7.806 12.544 1.00 88.81 99 GLU A CA 1
ATOM 757 C C . GLU A 1 99 ? -8.116 6.902 13.603 1.00 88.81 99 GLU A C 1
ATOM 759 O O . GLU A 1 99 ? -8.270 7.325 14.747 1.00 88.81 99 GLU A O 1
ATOM 764 N N . LEU A 1 100 ? -8.412 5.646 13.254 1.00 86.69 100 LEU A N 1
ATOM 765 C CA . LEU A 1 100 ? -8.931 4.669 14.200 1.00 86.69 100 LEU A CA 1
ATOM 766 C C . LEU A 1 100 ? -7.941 4.431 15.345 1.00 86.69 100 LEU A C 1
ATOM 768 O O . LEU A 1 100 ? -8.348 4.453 16.498 1.00 86.69 100 LEU A O 1
ATOM 772 N N . THR A 1 101 ? -6.650 4.245 15.052 1.00 88.06 101 THR A N 1
ATOM 773 C CA . THR A 1 101 ? -5.627 3.970 16.080 1.00 88.06 101 THR A CA 1
ATOM 774 C C . THR A 1 101 ? -5.267 5.142 16.986 1.00 88.06 101 THR A C 1
ATOM 776 O O . THR A 1 101 ? -4.804 4.917 18.105 1.00 88.06 101 THR A O 1
ATOM 779 N N . GLN A 1 102 ? -5.494 6.372 16.532 1.00 85.75 102 GLN A N 1
ATOM 780 C CA . GLN A 1 102 ? -5.116 7.602 17.234 1.00 85.75 102 GLN A CA 1
ATOM 781 C C . GLN A 1 102 ? -6.228 8.166 18.136 1.00 85.75 102 GLN A C 1
ATOM 783 O O . GLN A 1 102 ? -6.074 9.250 18.696 1.00 85.75 102 GLN A O 1
ATOM 788 N N . GLN A 1 103 ? -7.346 7.451 18.290 1.00 81.56 103 GLN A N 1
ATOM 789 C CA . GLN A 1 103 ? -8.445 7.878 19.155 1.00 81.56 103 GLN A CA 1
ATOM 790 C C . GLN A 1 103 ? -8.069 7.852 20.647 1.00 81.56 103 GLN A C 1
ATOM 792 O O . GLN A 1 103 ? -7.197 7.102 21.087 1.00 81.56 103 GLN A O 1
ATOM 797 N N . ASP A 1 104 ? -8.790 8.641 21.452 1.00 81.56 104 ASP A N 1
ATOM 798 C CA . ASP A 1 104 ? -8.755 8.537 22.915 1.00 81.56 104 ASP A CA 1
ATOM 799 C C . ASP A 1 104 ? -9.477 7.253 23.351 1.00 81.56 104 ASP A C 1
ATOM 801 O O . ASP A 1 104 ? -10.696 7.224 23.551 1.00 81.56 104 ASP A O 1
ATOM 805 N N . TRP A 1 105 ? -8.712 6.168 23.465 1.00 76.12 105 TRP A N 1
ATOM 806 C CA . TRP A 1 105 ? -9.238 4.832 23.730 1.00 76.12 105 TRP A CA 1
ATOM 807 C C . TRP A 1 105 ? -9.992 4.711 25.048 1.00 76.12 105 TRP A C 1
ATOM 809 O O . TRP A 1 105 ? -10.957 3.956 25.115 1.00 76.12 105 TRP A O 1
ATOM 819 N N . VAL A 1 106 ? -9.654 5.524 26.051 1.00 77.44 106 VAL A N 1
ATOM 820 C CA . VAL A 1 106 ? -10.390 5.556 27.322 1.00 77.44 106 VAL A CA 1
ATOM 821 C C . VAL A 1 106 ? -11.832 6.010 27.089 1.00 77.44 106 VAL A C 1
ATOM 823 O O . VAL A 1 106 ? -12.768 5.443 27.652 1.00 77.44 106 VAL A O 1
ATOM 826 N N . ARG A 1 107 ? -12.037 7.004 26.218 1.00 78.19 107 ARG A N 1
ATOM 827 C CA . ARG A 1 107 ? -13.380 7.469 25.837 1.00 78.19 107 ARG A CA 1
ATOM 828 C C . ARG A 1 107 ? -14.084 6.492 24.901 1.00 78.19 107 ARG A C 1
ATOM 830 O O . ARG A 1 107 ? -15.292 6.298 25.024 1.00 78.19 107 ARG A O 1
ATOM 837 N N . VAL A 1 108 ? -13.351 5.877 23.972 1.00 75.75 108 VAL A N 1
ATOM 838 C CA . VAL A 1 108 ? -13.921 4.909 23.022 1.00 75.75 108 VAL A CA 1
ATOM 839 C C . VAL A 1 108 ? -14.391 3.639 23.733 1.00 75.75 108 VAL A C 1
ATOM 841 O O . VAL A 1 108 ? -15.465 3.142 23.410 1.00 75.75 108 VAL A O 1
ATOM 844 N N . GLU A 1 109 ? -13.670 3.139 24.736 1.00 75.62 109 GLU A N 1
ATOM 845 C CA . GLU A 1 109 ? -14.091 1.979 25.538 1.00 75.62 109 GLU A CA 1
ATOM 846 C C . GLU A 1 109 ? -15.384 2.230 26.323 1.00 75.62 109 GLU A C 1
ATOM 848 O O . GLU A 1 109 ? -16.196 1.321 26.491 1.00 75.62 109 GLU A O 1
ATOM 853 N N . GLN A 1 110 ? -15.608 3.472 26.757 1.00 79.44 110 GLN A N 1
ATOM 854 C CA . GLN A 1 110 ? -16.836 3.891 27.443 1.00 79.44 110 GLN A CA 1
ATOM 855 C C . GLN A 1 110 ? -18.017 4.095 26.477 1.00 79.44 110 GLN A C 1
ATOM 857 O O . GLN A 1 110 ? -19.159 4.248 26.911 1.00 79.44 110 GLN A O 1
ATOM 862 N N . SER A 1 111 ? -17.763 4.087 25.165 1.00 75.81 111 SER A N 1
ATOM 863 C CA . SER A 1 111 ? -18.795 4.180 24.136 1.00 75.81 111 SER A CA 1
ATOM 864 C C . SER A 1 111 ? -19.612 2.891 24.029 1.00 75.81 111 SER A C 1
ATOM 866 O O . SER A 1 111 ? -19.031 1.801 24.046 1.00 75.81 111 SER A O 1
ATOM 868 N N . PRO A 1 112 ? -20.923 2.970 23.720 1.00 70.50 112 PRO A N 1
ATOM 869 C CA . PRO A 1 112 ? -21.684 1.795 23.281 1.00 70.50 112 PRO A CA 1
ATOM 870 C C . PRO A 1 112 ? -21.088 1.120 22.029 1.00 70.50 112 PRO A C 1
ATOM 872 O O . PRO A 1 112 ? -21.386 -0.042 21.752 1.00 70.50 112 PRO A O 1
ATOM 875 N N . TYR A 1 113 ? -20.228 1.820 21.284 1.00 71.81 113 TYR A N 1
ATOM 876 C CA . TYR A 1 113 ? -19.606 1.346 20.050 1.00 71.81 113 TYR A CA 1
ATOM 877 C C . TYR A 1 113 ? -18.140 0.931 20.207 1.00 71.81 113 TYR A C 1
ATOM 879 O O . TYR A 1 113 ? -17.538 0.509 19.221 1.00 71.81 113 TYR A O 1
ATOM 887 N N . GLY A 1 114 ? -17.562 1.001 21.413 1.00 72.62 114 GLY A N 1
ATOM 888 C CA . GLY A 1 114 ? -16.137 0.737 21.643 1.00 72.62 114 GLY A CA 1
ATOM 889 C C . GLY A 1 114 ? -15.679 -0.587 21.038 1.00 72.62 114 GLY A C 1
ATOM 890 O O . GLY A 1 114 ? -14.790 -0.615 20.195 1.00 72.62 114 GLY A O 1
ATOM 891 N N . ARG A 1 115 ? -16.396 -1.679 21.334 1.00 74.69 115 ARG A N 1
ATOM 892 C CA . ARG A 1 115 ? -16.100 -3.020 20.791 1.00 74.69 115 ARG A CA 1
ATOM 893 C C . ARG A 1 115 ? -16.071 -3.091 19.264 1.00 74.69 115 ARG A C 1
ATOM 895 O O . ARG A 1 115 ? -15.357 -3.922 18.710 1.00 74.69 115 ARG A O 1
ATOM 902 N N . LEU A 1 116 ? -16.857 -2.262 18.580 1.00 75.25 116 LEU A N 1
ATOM 903 C CA . LEU A 1 116 ? -16.885 -2.243 17.123 1.00 75.25 116 LEU A CA 1
ATOM 904 C C . LEU A 1 116 ? -15.628 -1.576 16.549 1.00 75.25 116 LEU A C 1
ATOM 906 O O . LEU A 1 116 ? -15.038 -2.125 15.623 1.00 75.25 116 LEU A O 1
ATOM 910 N N . TYR A 1 117 ? -15.188 -0.455 17.129 1.00 77.06 117 TYR A N 1
ATOM 911 C CA . TYR A 1 117 ? -13.924 0.191 16.753 1.00 77.06 117 TYR A CA 1
ATOM 912 C C . TYR A 1 117 ? -12.733 -0.719 17.031 1.00 77.06 117 TYR A C 1
ATOM 914 O O . TYR A 1 117 ? -11.892 -0.923 16.161 1.00 77.06 117 TYR A O 1
ATOM 922 N N . LEU A 1 118 ? -12.720 -1.334 18.212 1.00 78.50 118 LEU A N 1
ATOM 923 C CA . LEU A 1 118 ? -11.682 -2.269 18.632 1.00 78.50 118 LEU A CA 1
ATOM 924 C C . LEU A 1 118 ? -11.589 -3.467 17.669 1.00 78.50 118 LEU A C 1
ATOM 926 O O . LEU A 1 118 ? -10.509 -3.796 17.182 1.00 78.50 118 LEU A O 1
ATOM 930 N N . GLY A 1 119 ? -12.725 -4.066 17.300 1.00 81.75 119 GLY A N 1
ATOM 931 C CA . GLY A 1 119 ? -12.763 -5.175 16.344 1.00 81.75 119 GLY A CA 1
ATOM 932 C C . GLY A 1 119 ? -12.373 -4.805 14.906 1.00 81.75 119 GLY A C 1
ATOM 933 O O . GLY A 1 119 ? -12.012 -5.693 14.135 1.00 81.75 119 GLY A O 1
ATOM 934 N N . ALA A 1 120 ? -12.426 -3.524 14.528 1.00 85.00 120 ALA A N 1
ATOM 935 C CA . ALA A 1 120 ? -12.073 -3.072 13.183 1.00 85.00 120 ALA A CA 1
ATOM 936 C C . ALA A 1 120 ? -10.554 -2.961 12.966 1.00 85.00 120 ALA A C 1
ATOM 938 O O . ALA A 1 120 ? -10.091 -3.196 11.852 1.00 85.00 120 ALA A O 1
ATOM 939 N N . ILE A 1 121 ? -9.770 -2.671 14.012 1.00 89.31 121 ILE A N 1
ATOM 940 C CA . ILE A 1 121 ? -8.304 -2.524 13.928 1.00 89.31 121 ILE A CA 1
ATOM 941 C C . ILE A 1 121 ? -7.613 -3.763 13.334 1.00 89.31 121 ILE A C 1
ATOM 943 O O . ILE A 1 121 ? -6.897 -3.600 12.345 1.00 89.31 121 ILE A O 1
ATOM 947 N N . PRO A 1 122 ? -7.795 -4.991 13.869 1.00 88.56 122 PRO A N 1
ATOM 948 C CA . PRO A 1 122 ? -7.129 -6.167 13.307 1.00 88.56 122 PRO A CA 1
ATOM 949 C C . PRO A 1 122 ? -7.558 -6.427 11.858 1.00 88.56 122 PRO A C 1
ATOM 951 O O . PRO A 1 122 ? -6.740 -6.786 11.020 1.00 88.56 122 PRO A O 1
ATOM 954 N N . VAL A 1 123 ? -8.820 -6.158 11.524 1.00 87.88 123 VAL A N 1
ATOM 955 C CA . VAL A 1 123 ? -9.328 -6.351 10.162 1.00 87.88 123 VAL A CA 1
ATOM 956 C C . VAL A 1 123 ? -8.672 -5.371 9.194 1.00 87.88 123 VAL A C 1
ATOM 958 O O . VAL A 1 123 ? -8.200 -5.783 8.141 1.00 87.88 123 VAL A O 1
ATOM 961 N N . LEU A 1 124 ? -8.581 -4.091 9.564 1.00 91.19 124 LEU A N 1
ATOM 962 C CA . LEU A 1 124 ? -7.883 -3.074 8.775 1.00 91.19 124 LEU A CA 1
ATOM 963 C C . LEU A 1 124 ? -6.383 -3.364 8.662 1.00 91.19 124 LEU A C 1
ATOM 965 O O . LEU A 1 124 ? -5.789 -3.079 7.624 1.00 91.19 124 LEU A O 1
ATOM 969 N N . LEU A 1 125 ? -5.769 -3.950 9.692 1.00 91.38 125 LEU A N 1
ATOM 970 C CA . LEU A 1 125 ? -4.367 -4.357 9.660 1.00 91.38 125 LEU A CA 1
ATOM 971 C C . LEU A 1 125 ? -4.117 -5.494 8.672 1.00 91.38 125 LEU A C 1
ATOM 973 O O . LEU A 1 125 ? -3.198 -5.394 7.856 1.00 91.38 125 LEU A O 1
ATOM 977 N N . ASP A 1 126 ? -4.940 -6.539 8.712 1.00 89.12 126 ASP A N 1
ATOM 978 C CA . ASP A 1 126 ? -4.873 -7.635 7.745 1.00 89.12 126 ASP A CA 1
ATOM 979 C C . ASP A 1 126 ? -5.115 -7.127 6.318 1.00 89.12 126 ASP A C 1
ATOM 981 O O . ASP A 1 126 ? -4.400 -7.502 5.387 1.00 89.12 126 ASP A O 1
ATOM 985 N N . GLU A 1 127 ? -6.084 -6.230 6.153 1.00 90.25 127 GLU A N 1
ATOM 986 C CA . GLU A 1 127 ? -6.433 -5.612 4.878 1.00 90.25 127 GLU A CA 1
ATOM 987 C C . GLU A 1 127 ? -5.275 -4.782 4.303 1.00 90.25 127 GLU A C 1
ATOM 989 O O . GLU A 1 127 ? -4.858 -4.984 3.160 1.00 90.25 127 GLU A O 1
ATOM 994 N N . ALA A 1 128 ? -4.696 -3.892 5.114 1.00 93.19 128 ALA A N 1
ATOM 995 C CA . ALA A 1 128 ? -3.573 -3.047 4.721 1.00 93.19 128 ALA A CA 1
ATOM 996 C C . ALA A 1 128 ? -2.325 -3.878 4.411 1.00 93.19 128 ALA A C 1
ATOM 998 O O . ALA A 1 128 ? -1.603 -3.593 3.452 1.00 93.19 128 ALA A O 1
ATOM 999 N N . TRP A 1 129 ? -2.097 -4.948 5.175 1.00 91.44 129 TRP A N 1
ATOM 1000 C CA . TRP A 1 129 ? -0.997 -5.870 4.931 1.00 91.44 129 TRP A CA 1
ATOM 1001 C C . TRP A 1 129 ? -1.146 -6.619 3.605 1.00 91.44 129 TRP A C 1
ATOM 1003 O O . TRP A 1 129 ? -0.192 -6.692 2.824 1.00 91.44 129 TRP A O 1
ATOM 1013 N N . GLN A 1 130 ? -2.336 -7.151 3.320 1.00 89.25 130 GLN A N 1
ATOM 1014 C CA . GLN A 1 130 ? -2.615 -7.826 2.051 1.00 89.25 130 GLN A CA 1
ATOM 1015 C C . GLN A 1 130 ? -2.472 -6.865 0.870 1.00 89.25 130 GLN A C 1
ATOM 1017 O O . GLN A 1 130 ? -1.869 -7.230 -0.143 1.00 89.25 130 GLN A O 1
ATOM 1022 N N . LEU A 1 131 ? -2.946 -5.627 1.021 1.00 91.94 131 LEU A N 1
ATOM 1023 C CA . LEU A 1 131 ? -2.812 -4.591 0.006 1.00 91.94 131 LEU A CA 1
ATOM 1024 C C . LEU A 1 131 ? -1.342 -4.222 -0.241 1.00 91.94 131 LEU A C 1
ATOM 1026 O O . LEU A 1 131 ? -0.915 -4.176 -1.394 1.00 91.94 131 LEU A O 1
ATOM 1030 N N . LEU A 1 132 ? -0.532 -4.043 0.811 1.00 92.62 132 LEU A N 1
ATOM 1031 C CA . LEU A 1 132 ? 0.911 -3.805 0.681 1.00 92.62 132 LEU A CA 1
ATOM 1032 C C . LEU A 1 132 ? 1.615 -4.962 -0.034 1.00 92.62 132 LEU A C 1
ATOM 1034 O O . LEU A 1 132 ? 2.439 -4.726 -0.922 1.00 92.62 132 LEU A O 1
ATOM 1038 N N . CYS A 1 133 ? 1.284 -6.208 0.315 1.00 88.56 133 CYS A N 1
ATOM 1039 C CA . CYS A 1 133 ? 1.819 -7.386 -0.364 1.00 88.56 133 CYS A CA 1
ATOM 1040 C C . CYS A 1 133 ? 1.461 -7.378 -1.855 1.00 88.56 133 CYS A C 1
ATOM 1042 O O . CYS A 1 133 ? 2.335 -7.606 -2.693 1.00 88.56 133 CYS A O 1
ATOM 1044 N N . ALA A 1 134 ? 0.199 -7.095 -2.190 1.00 88.06 134 ALA A N 1
ATOM 1045 C CA . ALA A 1 134 ? -0.269 -7.051 -3.568 1.00 88.06 134 ALA A CA 1
ATOM 1046 C C . ALA A 1 134 ? 0.442 -5.948 -4.358 1.00 88.06 134 ALA A C 1
ATOM 1048 O O . ALA A 1 134 ? 1.091 -6.242 -5.359 1.00 88.06 134 ALA A O 1
ATOM 1049 N N . VAL A 1 135 ? 0.425 -4.707 -3.867 1.00 91.88 135 VAL A N 1
ATOM 1050 C CA . VAL A 1 135 ? 1.109 -3.569 -4.501 1.00 91.88 135 VAL A CA 1
ATOM 1051 C C . VAL A 1 135 ? 2.595 -3.870 -4.721 1.00 91.88 135 VAL A C 1
ATOM 1053 O O . VAL A 1 135 ? 3.110 -3.647 -5.814 1.00 91.88 135 VAL A O 1
ATOM 1056 N N . SER A 1 136 ? 3.278 -4.443 -3.724 1.00 90.31 136 SER A N 1
ATOM 1057 C CA . SER A 1 136 ? 4.704 -4.791 -3.832 1.00 90.31 136 SER A CA 1
ATOM 1058 C C . SER A 1 136 ? 4.967 -5.838 -4.918 1.00 90.31 136 SER A C 1
ATOM 1060 O O . SER A 1 136 ? 5.967 -5.757 -5.628 1.00 90.31 136 SER A O 1
ATOM 1062 N N . VAL A 1 137 ? 4.064 -6.809 -5.080 1.00 86.31 137 VAL A N 1
ATOM 1063 C CA . VAL A 1 137 ? 4.113 -7.798 -6.165 1.00 86.31 137 VAL A CA 1
ATOM 1064 C C . VAL A 1 137 ? 3.914 -7.138 -7.530 1.00 86.31 137 VAL A C 1
ATOM 1066 O O . VAL A 1 137 ? 4.673 -7.446 -8.443 1.00 86.31 137 VAL A O 1
ATOM 1069 N N . PHE A 1 138 ? 2.943 -6.231 -7.678 1.00 87.50 138 PHE A N 1
ATOM 1070 C CA . PHE A 1 138 ? 2.712 -5.520 -8.942 1.00 87.50 138 PHE A CA 1
ATOM 1071 C C . PHE A 1 138 ? 3.919 -4.666 -9.333 1.00 87.50 138 PHE A C 1
ATOM 1073 O O . PHE A 1 138 ? 4.382 -4.739 -10.467 1.00 87.50 138 PHE A O 1
ATOM 1080 N N . VAL A 1 139 ? 4.476 -3.913 -8.379 1.00 90.31 139 VAL A N 1
ATOM 1081 C CA . VAL A 1 139 ? 5.706 -3.137 -8.586 1.00 90.31 139 VAL A CA 1
ATOM 1082 C C . VAL A 1 139 ? 6.850 -4.053 -9.015 1.00 90.31 139 VAL A C 1
ATOM 1084 O O . VAL A 1 139 ? 7.524 -3.763 -9.998 1.00 90.31 139 VAL A O 1
ATOM 1087 N N . ARG A 1 140 ? 7.049 -5.182 -8.324 1.00 87.69 140 ARG A N 1
ATOM 1088 C CA . ARG A 1 140 ? 8.069 -6.178 -8.675 1.00 87.69 140 ARG A CA 1
ATOM 1089 C C . ARG A 1 140 ? 7.895 -6.670 -10.115 1.00 87.69 140 ARG A C 1
ATOM 1091 O O . ARG A 1 140 ? 8.863 -6.681 -10.867 1.00 87.69 140 ARG A O 1
ATOM 1098 N N . ASP A 1 141 ? 6.687 -7.077 -10.493 1.00 86.50 141 ASP A N 1
ATOM 1099 C CA . ASP A 1 141 ? 6.405 -7.649 -11.815 1.00 86.50 141 ASP A CA 1
ATOM 1100 C C . ASP A 1 141 ? 6.599 -6.611 -12.933 1.00 86.50 141 ASP A C 1
ATOM 1102 O O . ASP A 1 141 ? 7.237 -6.911 -13.942 1.00 86.50 141 ASP A O 1
ATOM 1106 N N . LEU A 1 142 ? 6.165 -5.366 -12.715 1.00 88.44 142 LEU A N 1
ATOM 1107 C CA . LEU A 1 142 ? 6.407 -4.244 -13.627 1.00 88.44 142 LEU A CA 1
ATOM 1108 C C . LEU A 1 142 ? 7.903 -3.926 -13.771 1.00 88.44 142 LEU A C 1
ATOM 1110 O O . LEU A 1 142 ? 8.386 -3.756 -14.888 1.00 88.44 142 LEU A O 1
ATOM 1114 N N . LEU A 1 143 ? 8.663 -3.905 -12.669 1.00 87.06 143 LEU A N 1
ATOM 1115 C CA . LEU A 1 143 ? 10.118 -3.707 -12.703 1.00 87.06 143 LEU A CA 1
ATOM 1116 C C . LEU A 1 143 ? 10.824 -4.812 -13.503 1.00 87.06 143 LEU A C 1
ATOM 1118 O O . LEU A 1 143 ? 11.744 -4.519 -14.266 1.00 87.06 143 LEU A O 1
ATOM 1122 N N . TRP A 1 144 ? 10.383 -6.068 -13.377 1.00 84.56 144 TRP A N 1
ATOM 1123 C CA . TRP A 1 144 ? 10.907 -7.178 -14.180 1.00 84.56 144 TRP A CA 1
ATOM 1124 C C . TRP A 1 144 ? 10.572 -7.042 -15.667 1.00 84.56 144 TRP A C 1
ATOM 1126 O O . TRP A 1 144 ? 11.428 -7.334 -16.503 1.00 84.56 144 TRP A O 1
ATOM 1136 N N . GLN A 1 145 ? 9.366 -6.584 -16.012 1.00 84.62 145 GLN A N 1
ATOM 1137 C CA . GLN A 1 145 ? 8.991 -6.329 -17.405 1.00 84.62 145 GLN A CA 1
ATOM 1138 C C . GLN A 1 145 ? 9.813 -5.188 -18.010 1.00 84.62 145 GLN A C 1
ATOM 1140 O O . GLN A 1 145 ? 10.332 -5.345 -19.114 1.00 84.62 145 GLN A O 1
ATOM 1145 N N . VAL A 1 146 ? 10.020 -4.093 -17.268 1.00 84.94 146 VAL A N 1
ATOM 1146 C CA . VAL A 1 146 ? 10.922 -3.006 -17.683 1.00 84.94 146 VAL A CA 1
ATOM 1147 C C . VAL A 1 146 ? 12.346 -3.531 -17.861 1.00 84.94 146 VAL A C 1
ATOM 1149 O O . VAL A 1 146 ? 12.966 -3.244 -18.879 1.00 84.94 146 VAL A O 1
ATOM 1152 N N . HIS A 1 147 ? 12.857 -4.344 -16.926 1.00 82.56 147 HIS A N 1
ATOM 1153 C CA . HIS A 1 147 ? 14.192 -4.939 -17.039 1.00 82.56 147 HIS A CA 1
ATOM 1154 C C . HIS A 1 147 ? 14.353 -5.756 -18.324 1.00 82.56 147 HIS A C 1
ATOM 1156 O O . HIS A 1 147 ? 15.317 -5.581 -19.070 1.00 82.56 147 HIS A O 1
ATOM 1162 N N . ALA A 1 148 ? 13.410 -6.669 -18.569 1.00 82.06 148 ALA A N 1
ATOM 1163 C CA . ALA A 1 148 ? 13.437 -7.538 -19.732 1.00 82.06 148 ALA A CA 1
ATOM 1164 C C . ALA A 1 148 ? 13.345 -6.709 -21.019 1.00 82.06 148 ALA A C 1
ATOM 1166 O O . ALA A 1 148 ? 14.174 -6.869 -21.912 1.00 82.06 148 ALA A O 1
ATOM 1167 N N . ALA A 1 149 ? 12.397 -5.775 -21.090 1.00 80.25 149 ALA A N 1
ATOM 1168 C CA . ALA A 1 149 ? 12.205 -4.937 -22.263 1.00 80.25 149 ALA A CA 1
ATOM 1169 C C . ALA A 1 149 ? 13.410 -4.018 -22.534 1.00 80.25 149 ALA A C 1
ATOM 1171 O O . ALA A 1 149 ? 13.825 -3.907 -23.682 1.00 80.25 149 ALA A O 1
ATOM 1172 N N . ALA A 1 150 ? 14.046 -3.450 -21.505 1.00 76.38 150 ALA A N 1
ATOM 1173 C CA . ALA A 1 150 ? 15.267 -2.655 -21.660 1.00 76.38 150 ALA A CA 1
ATOM 1174 C C . ALA A 1 150 ? 16.467 -3.497 -22.133 1.00 76.38 150 ALA A C 1
ATOM 1176 O O . ALA A 1 150 ? 17.273 -3.036 -22.934 1.00 76.38 150 ALA A O 1
ATOM 1177 N N . LYS A 1 151 ? 16.588 -4.752 -21.677 1.00 74.75 151 LYS A N 1
ATOM 1178 C CA . LYS A 1 151 ? 17.691 -5.649 -22.066 1.00 74.75 151 LYS A CA 1
ATOM 1179 C C . LYS A 1 151 ? 17.561 -6.187 -23.495 1.00 74.75 151 LYS A C 1
ATOM 1181 O O . LYS A 1 151 ? 18.574 -6.450 -24.140 1.00 74.75 151 LYS A O 1
ATOM 1186 N N . PHE A 1 152 ? 16.334 -6.414 -23.964 1.00 70.75 152 PHE A N 1
ATOM 1187 C CA . PHE A 1 152 ? 16.068 -7.041 -25.264 1.00 70.75 152 PHE A CA 1
ATOM 1188 C C . PHE A 1 152 ? 15.604 -6.055 -26.349 1.00 70.75 152 PHE A C 1
ATOM 1190 O O . PHE A 1 152 ? 15.729 -6.378 -27.527 1.00 70.75 152 PHE A O 1
ATOM 1197 N N . GLY A 1 153 ? 15.104 -4.875 -25.970 1.00 59.78 153 GLY A N 1
ATOM 1198 C CA . GLY A 1 153 ? 14.559 -3.853 -26.873 1.00 59.78 153 GLY A CA 1
ATOM 1199 C C . GLY A 1 153 ? 15.591 -2.919 -27.512 1.00 59.78 153 GLY A C 1
ATOM 1200 O O . GLY A 1 153 ? 15.244 -2.184 -28.424 1.00 59.78 153 GLY A O 1
ATOM 1201 N N . ASP A 1 154 ? 16.861 -2.983 -27.107 1.00 54.62 154 ASP A N 1
ATOM 1202 C CA . ASP A 1 154 ? 17.959 -2.120 -27.595 1.00 54.62 154 ASP A CA 1
ATOM 1203 C C . ASP A 1 154 ? 18.459 -2.492 -29.016 1.00 54.62 154 ASP A C 1
ATOM 1205 O O . ASP A 1 154 ? 19.570 -2.150 -29.415 1.00 54.62 154 ASP A O 1
ATOM 1209 N N . ARG A 1 155 ? 17.676 -3.279 -29.771 1.00 55.19 155 ARG A N 1
ATOM 1210 C CA . ARG A 1 155 ? 18.033 -3.796 -31.107 1.00 55.19 155 ARG A CA 1
ATOM 1211 C C . ARG A 1 155 ? 17.278 -3.139 -32.261 1.00 55.19 155 ARG A C 1
ATOM 1213 O O . ARG A 1 155 ? 17.630 -3.405 -33.406 1.00 55.19 155 ARG A O 1
ATOM 1220 N N . GLU A 1 156 ? 16.276 -2.309 -31.986 1.00 51.44 156 GLU A N 1
ATOM 1221 C CA . GLU A 1 156 ? 15.509 -1.609 -33.018 1.00 51.44 156 GLU A CA 1
ATOM 1222 C C . GLU A 1 156 ? 15.698 -0.095 -32.880 1.00 51.44 156 GLU A C 1
ATOM 1224 O O . GLU A 1 156 ? 15.496 0.462 -31.804 1.00 51.44 156 GLU A O 1
ATOM 1229 N N . GLU A 1 157 ? 16.083 0.566 -33.977 1.00 53.25 157 GLU A N 1
ATOM 1230 C CA . GLU A 1 157 ? 16.198 2.027 -34.114 1.00 53.25 157 GLU A CA 1
ATOM 1231 C C . GLU A 1 157 ? 14.806 2.696 -34.085 1.00 53.25 157 GLU A C 1
ATOM 1233 O O . GLU A 1 157 ? 14.358 3.297 -35.060 1.00 53.25 157 GLU A O 1
ATOM 1238 N N . GLN A 1 158 ? 14.072 2.554 -32.981 1.00 54.41 158 GLN A N 1
ATOM 1239 C CA . GLN A 1 158 ? 12.844 3.308 -32.729 1.00 54.41 158 GLN A CA 1
ATOM 1240 C C . GLN A 1 158 ? 13.186 4.605 -31.985 1.00 54.41 158 GLN A C 1
ATOM 1242 O O . GLN A 1 158 ? 14.059 4.621 -31.124 1.00 54.41 158 GLN A O 1
ATOM 1247 N N . SER A 1 159 ? 12.493 5.698 -32.320 1.00 61.19 159 SER A N 1
ATOM 1248 C CA . SER A 1 159 ? 12.761 7.046 -31.792 1.00 61.19 159 SER A CA 1
ATOM 1249 C C . SER A 1 159 ? 12.470 7.223 -30.296 1.00 61.19 159 SER A C 1
ATOM 1251 O O . SER A 1 159 ? 12.840 8.251 -29.745 1.00 61.19 159 SER A O 1
ATOM 1253 N N . GLU A 1 160 ? 11.775 6.268 -29.672 1.00 66.50 160 GLU A N 1
ATOM 1254 C CA . GLU A 1 160 ? 11.631 6.137 -28.219 1.00 66.50 160 GLU A CA 1
ATOM 1255 C C . GLU A 1 160 ? 11.177 4.698 -27.912 1.00 66.50 160 GLU A C 1
ATOM 1257 O O . GLU A 1 160 ? 10.188 4.236 -28.495 1.00 66.50 160 GLU A O 1
ATOM 1262 N N . PRO A 1 161 ? 11.856 3.940 -27.038 1.00 72.25 161 PRO A N 1
ATOM 1263 C CA . PRO A 1 161 ? 11.484 2.556 -26.819 1.00 72.25 161 PRO A CA 1
ATOM 1264 C C . PRO A 1 161 ? 10.261 2.460 -25.886 1.00 72.25 161 PRO A C 1
ATOM 1266 O O . PRO A 1 161 ? 10.198 3.140 -24.857 1.00 72.25 161 PRO A O 1
ATOM 1269 N N . PRO A 1 162 ? 9.307 1.548 -26.145 1.00 73.75 162 PRO A N 1
ATOM 1270 C CA . PRO A 1 162 ? 8.052 1.455 -25.385 1.00 73.75 162 PRO A CA 1
ATOM 1271 C C . PRO A 1 162 ? 8.247 1.143 -23.889 1.00 73.75 162 PRO A C 1
ATOM 1273 O O . PRO A 1 162 ? 7.383 1.440 -23.060 1.00 73.75 162 PRO A O 1
ATOM 1276 N N . TRP A 1 163 ? 9.397 0.579 -23.505 1.00 81.12 163 TRP A N 1
ATOM 1277 C CA . TRP A 1 163 ? 9.733 0.338 -22.100 1.00 81.12 163 TRP A CA 1
ATOM 1278 C C . TRP A 1 163 ? 10.002 1.631 -21.319 1.00 81.12 163 TRP A C 1
ATOM 1280 O O . TRP A 1 163 ? 9.810 1.642 -20.101 1.00 81.12 163 TRP A O 1
ATOM 1290 N N . LEU A 1 164 ? 10.413 2.716 -21.988 1.00 80.38 164 LEU A N 1
ATOM 1291 C CA . LEU A 1 164 ? 10.700 3.996 -21.343 1.00 80.38 164 LEU A CA 1
ATOM 1292 C C . LEU A 1 164 ? 9.414 4.637 -20.818 1.00 80.38 164 LEU A C 1
ATOM 1294 O O . LEU A 1 164 ? 9.366 5.069 -19.667 1.00 80.38 164 LEU A O 1
ATOM 1298 N N . GLN A 1 165 ? 8.339 4.601 -21.607 1.00 84.88 165 GLN A N 1
ATOM 1299 C CA . GLN A 1 165 ? 7.028 5.088 -21.183 1.00 84.88 165 GLN A CA 1
ATOM 1300 C C . GLN A 1 165 ? 6.503 4.306 -19.965 1.00 84.88 165 GLN A C 1
ATOM 1302 O O . GLN A 1 165 ? 6.044 4.900 -18.985 1.00 84.88 165 GLN A O 1
ATOM 1307 N N . LEU A 1 166 ? 6.641 2.975 -19.977 1.00 84.19 166 LEU A N 1
ATOM 1308 C CA . LEU A 1 166 ? 6.315 2.113 -18.836 1.00 84.19 166 LEU A CA 1
ATOM 1309 C C . LEU A 1 166 ? 7.138 2.483 -17.589 1.00 84.19 166 LEU A C 1
ATOM 1311 O O . LEU A 1 166 ? 6.590 2.597 -16.490 1.00 84.19 166 LEU A O 1
ATOM 1315 N N . ALA A 1 167 ? 8.442 2.716 -17.755 1.00 85.75 167 ALA A N 1
ATOM 1316 C CA . ALA A 1 167 ? 9.336 3.106 -16.670 1.00 85.75 167 ALA A CA 1
ATOM 1317 C C . ALA A 1 167 ? 8.971 4.476 -16.072 1.00 85.75 167 ALA A C 1
ATOM 1319 O O . ALA A 1 167 ? 8.963 4.632 -14.849 1.00 85.75 167 ALA A O 1
ATOM 1320 N N . LEU A 1 168 ? 8.605 5.452 -16.907 1.00 87.81 168 LEU A N 1
ATOM 1321 C CA . LEU A 1 168 ? 8.156 6.776 -16.470 1.00 87.81 168 LEU A CA 1
ATOM 1322 C C . LEU A 1 168 ? 6.846 6.706 -15.675 1.00 87.81 168 LEU A C 1
ATOM 1324 O O . LEU A 1 168 ? 6.741 7.325 -14.613 1.00 87.81 168 LEU A O 1
ATOM 1328 N N . HIS A 1 169 ? 5.869 5.916 -16.127 1.00 89.00 169 HIS A N 1
ATOM 1329 C CA . HIS A 1 169 ? 4.634 5.693 -15.368 1.00 89.00 169 HIS A CA 1
ATOM 1330 C C . HIS A 1 169 ? 4.901 5.010 -14.022 1.00 89.00 169 HIS A C 1
ATOM 1332 O O . HIS A 1 169 ? 4.344 5.404 -12.995 1.00 89.00 169 HIS A O 1
ATOM 1338 N N . LEU A 1 170 ? 5.810 4.036 -13.991 1.00 89.00 170 LEU A N 1
ATOM 1339 C CA . LEU A 1 170 ? 6.204 3.366 -12.757 1.00 89.00 170 LEU A CA 1
ATOM 1340 C C . LEU A 1 170 ? 6.922 4.323 -11.784 1.00 89.00 170 LEU A C 1
ATOM 1342 O O . LEU A 1 170 ? 6.672 4.285 -10.577 1.00 89.00 170 LEU A O 1
ATOM 1346 N N . LEU A 1 171 ? 7.739 5.252 -12.292 1.00 89.19 171 LEU A N 1
ATOM 1347 C CA . LEU A 1 171 ? 8.353 6.317 -11.490 1.00 89.19 171 LEU A CA 1
ATOM 1348 C C . LEU A 1 171 ? 7.330 7.285 -10.881 1.00 89.19 171 LEU A C 1
ATOM 1350 O O . LEU A 1 171 ? 7.529 7.752 -9.758 1.00 89.19 171 LEU A O 1
ATOM 1354 N N . GLN A 1 172 ? 6.220 7.561 -11.568 1.00 90.12 172 GLN A N 1
ATOM 1355 C CA . GLN A 1 172 ? 5.127 8.369 -11.013 1.00 90.12 172 GLN A CA 1
ATOM 1356 C C . GLN A 1 172 ? 4.401 7.657 -9.858 1.00 90.12 172 GLN A C 1
ATOM 1358 O O . GLN A 1 172 ? 3.900 8.314 -8.944 1.00 90.12 172 GLN A O 1
ATOM 1363 N N . ALA A 1 173 ? 4.379 6.319 -9.853 1.00 90.38 173 ALA A N 1
ATOM 1364 C CA . ALA A 1 173 ? 3.800 5.524 -8.769 1.00 90.38 173 ALA A CA 1
ATOM 1365 C C . ALA A 1 173 ? 4.698 5.458 -7.516 1.00 90.38 173 ALA A C 1
ATOM 1367 O O . ALA A 1 173 ? 4.188 5.333 -6.400 1.00 90.38 173 ALA A O 1
ATOM 1368 N N . GLN A 1 174 ? 6.020 5.599 -7.667 1.00 92.12 174 GLN A N 1
ATOM 1369 C CA . GLN A 1 174 ? 6.997 5.524 -6.572 1.00 92.12 174 GLN A CA 1
ATOM 1370 C C . GLN A 1 174 ? 6.671 6.404 -5.345 1.00 92.12 174 GLN A C 1
ATOM 1372 O O . GLN A 1 174 ? 6.679 5.872 -4.233 1.00 92.12 174 GLN A O 1
ATOM 1377 N N . PRO A 1 175 ? 6.395 7.721 -5.462 1.00 93.38 175 PRO A N 1
ATOM 1378 C CA . PRO A 1 175 ? 6.104 8.546 -4.287 1.00 93.38 175 PRO A CA 1
ATOM 1379 C C . PRO A 1 175 ? 4.830 8.106 -3.558 1.00 93.38 175 PRO A C 1
ATOM 1381 O O . PRO A 1 175 ? 4.761 8.213 -2.335 1.00 93.38 175 PRO A O 1
ATOM 1384 N N . ARG A 1 176 ? 3.835 7.588 -4.286 1.00 95.19 176 ARG A N 1
ATOM 1385 C CA . ARG A 1 176 ? 2.589 7.068 -3.704 1.00 95.19 176 ARG A CA 1
ATOM 1386 C C . ARG A 1 176 ? 2.854 5.776 -2.935 1.00 95.19 176 ARG A C 1
ATOM 1388 O O . ARG A 1 176 ? 2.426 5.647 -1.793 1.00 95.19 176 ARG A O 1
ATOM 1395 N N . PHE A 1 177 ? 3.652 4.875 -3.511 1.00 94.56 177 PHE A N 1
ATOM 1396 C CA . PHE A 1 177 ? 4.110 3.661 -2.836 1.00 94.56 177 PHE A CA 1
ATOM 1397 C C . PHE A 1 177 ? 4.901 3.965 -1.554 1.00 94.56 177 PHE A C 1
ATOM 1399 O O . PHE A 1 177 ? 4.631 3.373 -0.513 1.00 94.56 177 PHE A O 1
ATOM 1406 N N . ALA A 1 178 ? 5.837 4.918 -1.599 1.00 93.31 178 ALA A N 1
ATOM 1407 C CA . ALA A 1 178 ? 6.627 5.308 -0.431 1.00 93.31 178 ALA A CA 1
ATOM 1408 C C . ALA A 1 178 ? 5.757 5.901 0.692 1.00 93.31 178 ALA A C 1
ATOM 1410 O O . ALA A 1 178 ? 5.938 5.553 1.858 1.00 93.31 178 ALA A O 1
ATOM 1411 N N . LYS A 1 179 ? 4.775 6.748 0.348 1.00 95.31 179 LYS A N 1
ATOM 1412 C CA . LYS A 1 179 ? 3.793 7.271 1.313 1.00 95.31 179 LYS A CA 1
ATOM 1413 C C . LYS A 1 179 ? 2.965 6.153 1.943 1.00 95.31 179 LYS A C 1
ATOM 1415 O O . LYS A 1 179 ? 2.799 6.145 3.158 1.00 95.31 179 LYS A O 1
ATOM 1420 N N . PHE A 1 180 ? 2.487 5.203 1.137 1.00 96.38 180 PHE A N 1
ATOM 1421 C CA . PHE A 1 180 ? 1.748 4.046 1.640 1.00 96.38 180 PHE A CA 1
ATOM 1422 C C . PHE A 1 180 ? 2.606 3.200 2.594 1.00 96.38 180 PHE A C 1
ATOM 1424 O O . PHE A 1 180 ? 2.158 2.867 3.688 1.00 96.38 180 PHE A O 1
ATOM 1431 N N . HIS A 1 181 ? 3.858 2.909 2.228 1.00 95.38 181 HIS A N 1
ATOM 1432 C CA . HIS A 1 181 ? 4.789 2.164 3.081 1.00 95.38 181 HIS A CA 1
ATOM 1433 C C . HIS A 1 181 ? 5.035 2.863 4.424 1.00 95.38 181 HIS A C 1
ATOM 1435 O O . HIS A 1 181 ? 4.925 2.218 5.467 1.00 95.38 181 HIS A O 1
ATOM 1441 N N . SER A 1 182 ? 5.289 4.176 4.408 1.00 95.38 182 SER A N 1
ATOM 1442 C CA . SER A 1 182 ? 5.461 4.971 5.631 1.00 95.38 182 SER A CA 1
ATOM 1443 C C . SER A 1 182 ? 4.221 4.903 6.518 1.00 95.38 182 SER A C 1
ATOM 1445 O O . SER A 1 182 ? 4.327 4.553 7.689 1.00 95.38 182 SER A O 1
ATOM 1447 N N . ALA A 1 183 ? 3.036 5.145 5.949 1.00 96.25 183 ALA A N 1
ATOM 1448 C CA . ALA A 1 183 ? 1.785 5.094 6.697 1.00 96.25 183 ALA A CA 1
ATOM 1449 C C . ALA A 1 183 ? 1.518 3.697 7.284 1.00 96.25 183 ALA A C 1
ATOM 1451 O O . ALA A 1 183 ? 1.007 3.577 8.396 1.00 96.25 183 ALA A O 1
ATOM 1452 N N . MET A 1 184 ? 1.886 2.629 6.568 1.00 95.94 184 MET A N 1
ATOM 1453 C CA . MET A 1 184 ? 1.780 1.262 7.077 1.00 95.94 184 MET A CA 1
ATOM 1454 C C . MET A 1 184 ? 2.738 1.011 8.251 1.00 95.94 184 MET A C 1
ATOM 1456 O O . MET A 1 184 ? 2.361 0.341 9.212 1.00 95.94 184 MET A O 1
ATOM 1460 N N . CYS A 1 185 ? 3.958 1.558 8.207 1.00 94.81 185 CYS A N 1
ATOM 1461 C CA . CYS A 1 185 ? 4.889 1.501 9.338 1.00 94.81 185 CYS A CA 1
ATOM 1462 C C . CYS A 1 185 ? 4.304 2.200 10.574 1.00 94.81 185 CYS A C 1
ATOM 1464 O O . CYS A 1 185 ? 4.333 1.624 11.662 1.00 94.81 185 CYS A O 1
ATOM 1466 N N . ASP A 1 186 ? 3.727 3.390 10.394 1.00 95.25 186 ASP A N 1
ATOM 1467 C CA . ASP A 1 186 ? 3.098 4.158 11.475 1.00 95.25 186 ASP A CA 1
ATOM 1468 C C . ASP A 1 186 ? 1.898 3.407 12.068 1.00 95.25 186 ASP A C 1
ATOM 1470 O O . ASP A 1 186 ? 1.774 3.266 13.286 1.00 95.25 186 ASP A O 1
ATOM 1474 N N . PHE A 1 187 ? 1.046 2.833 11.216 1.00 96.06 187 PHE A N 1
ATOM 1475 C CA . PHE A 1 187 ? -0.112 2.055 11.653 1.00 96.06 187 PHE A CA 1
ATOM 1476 C C . PHE A 1 187 ? 0.290 0.796 12.435 1.00 96.06 187 PHE A C 1
ATOM 1478 O O . PHE A 1 187 ? -0.277 0.510 13.492 1.00 96.06 187 PHE A O 1
ATOM 1485 N N . VAL A 1 188 ? 1.311 0.068 11.974 1.00 94.75 188 VAL A N 1
ATOM 1486 C CA . VAL A 1 188 ? 1.875 -1.081 12.701 1.00 94.75 188 VAL A CA 1
ATOM 1487 C C . VAL A 1 188 ? 2.457 -0.653 14.049 1.00 94.75 188 VAL A C 1
ATOM 1489 O O . VAL A 1 188 ? 2.238 -1.336 15.053 1.00 94.75 188 VAL A O 1
ATOM 1492 N N . ALA A 1 189 ? 3.156 0.483 14.104 1.00 93.62 189 ALA A N 1
ATOM 1493 C CA . ALA A 1 189 ? 3.683 1.023 15.352 1.00 93.62 189 ALA A CA 1
ATOM 1494 C C . ALA A 1 189 ? 2.556 1.351 16.344 1.00 93.62 189 ALA A C 1
ATOM 1496 O O . ALA A 1 189 ? 2.640 0.956 17.509 1.00 93.62 189 ALA A O 1
ATOM 1497 N N . HIS A 1 190 ? 1.468 1.975 15.888 1.00 93.06 190 HIS A N 1
ATOM 1498 C CA . HIS A 1 190 ? 0.294 2.222 16.724 1.00 93.06 190 HIS A CA 1
ATOM 1499 C C . HIS A 1 190 ? -0.386 0.924 17.179 1.00 93.06 190 HIS A C 1
ATOM 1501 O O . HIS A 1 190 ? -0.725 0.789 18.351 1.00 93.06 190 HIS A O 1
ATOM 1507 N N . CYS A 1 191 ? -0.504 -0.086 16.313 1.00 92.75 191 CYS A N 1
ATOM 1508 C CA . CYS A 1 191 ? -1.013 -1.403 16.709 1.00 92.75 191 CYS A CA 1
ATOM 1509 C C . CYS A 1 191 ? -0.160 -2.042 17.820 1.00 92.75 191 CYS A C 1
ATOM 1511 O O . CYS A 1 191 ? -0.692 -2.632 18.762 1.00 92.75 191 CYS A O 1
ATOM 1513 N N . HIS A 1 192 ? 1.167 -1.905 17.746 1.00 92.00 192 HIS A N 1
ATOM 1514 C CA . HIS A 1 192 ? 2.060 -2.354 18.813 1.00 92.00 192 HIS A CA 1
ATOM 1515 C C . HIS A 1 192 ? 1.862 -1.564 20.109 1.00 92.00 192 HIS A C 1
ATOM 1517 O O . HIS A 1 192 ? 1.834 -2.175 21.176 1.00 92.00 192 HIS A O 1
ATOM 1523 N N . GLN A 1 193 ? 1.687 -0.243 20.033 1.00 91.31 193 GLN A N 1
ATOM 1524 C CA . GLN A 1 193 ? 1.385 0.589 21.202 1.00 91.31 193 GLN A CA 1
ATOM 1525 C C . GLN A 1 193 ? 0.091 0.136 21.886 1.00 91.31 193 GLN A C 1
ATOM 1527 O O . GLN A 1 193 ? 0.093 -0.055 23.100 1.00 91.31 193 GLN A O 1
ATOM 1532 N N . LEU A 1 194 ? -0.965 -0.136 21.112 1.00 88.88 194 LEU A N 1
ATOM 1533 C CA . LEU A 1 194 ? -2.237 -0.644 21.635 1.00 88.88 194 LEU A CA 1
ATOM 1534 C C . LEU A 1 194 ? -2.085 -2.014 22.291 1.00 88.88 194 LEU A C 1
ATOM 1536 O O . LEU A 1 194 ? -2.564 -2.243 23.400 1.00 88.88 194 LEU A O 1
ATOM 1540 N N . ARG A 1 195 ? -1.356 -2.936 21.653 1.00 89.50 195 ARG A N 1
ATOM 1541 C CA . ARG A 1 195 ? -1.033 -4.228 22.273 1.00 89.50 195 ARG A CA 1
ATOM 1542 C C . ARG A 1 195 ? -0.325 -4.033 23.618 1.00 89.50 195 ARG A C 1
ATOM 1544 O O . ARG A 1 195 ? -0.676 -4.696 24.591 1.00 89.50 195 ARG A O 1
ATOM 1551 N N . CYS A 1 196 ? 0.658 -3.136 23.683 1.00 88.88 196 CYS A N 1
ATOM 1552 C CA . CYS A 1 196 ? 1.395 -2.840 24.912 1.00 88.88 196 CYS A CA 1
ATOM 1553 C C . CYS A 1 196 ? 0.522 -2.179 25.990 1.00 88.88 196 CYS A C 1
ATOM 1555 O O . CYS A 1 196 ? 0.785 -2.382 27.172 1.00 88.88 196 CYS A O 1
ATOM 1557 N N . SER A 1 197 ? -0.525 -1.440 25.611 1.00 85.50 197 SER A N 1
ATOM 1558 C CA . SER A 1 197 ? -1.490 -0.855 26.548 1.00 85.50 197 SER A CA 1
ATOM 1559 C C . SER A 1 197 ? -2.564 -1.840 27.028 1.00 85.50 197 SER A C 1
ATOM 1561 O O . SER A 1 197 ? -3.483 -1.431 27.730 1.00 85.50 197 SER A O 1
ATOM 1563 N N . GLY A 1 198 ? -2.460 -3.129 26.681 1.00 84.06 198 GLY A N 1
ATOM 1564 C CA . GLY A 1 198 ? -3.377 -4.175 27.143 1.00 84.06 198 GLY A CA 1
ATOM 1565 C C . GLY A 1 198 ? -4.523 -4.491 26.183 1.00 84.06 198 GLY A C 1
ATOM 1566 O O . GLY A 1 198 ? -5.460 -5.186 26.571 1.00 84.06 198 GLY A O 1
ATOM 1567 N N . PHE A 1 199 ? -4.455 -4.023 24.933 1.00 82.81 199 PHE A N 1
ATOM 1568 C CA . PHE A 1 199 ? -5.493 -4.280 23.941 1.00 82.81 199 PHE A CA 1
ATOM 1569 C C . PHE A 1 199 ? -5.546 -5.763 23.533 1.00 82.81 199 PHE A C 1
ATOM 1571 O O . PHE A 1 199 ? -4.630 -6.291 22.892 1.00 82.81 199 PHE A O 1
ATOM 1578 N N . SER A 1 200 ? -6.624 -6.446 23.928 1.00 83.06 200 SER A N 1
ATOM 1579 C CA . SER A 1 200 ? -6.720 -7.911 23.914 1.00 83.06 200 SER A CA 1
ATOM 1580 C C . SER A 1 200 ? -6.878 -8.520 22.520 1.00 83.06 200 SER A C 1
ATOM 1582 O O . SER A 1 200 ? -6.405 -9.621 22.257 1.00 83.06 200 SER A O 1
ATOM 1584 N N . GLU A 1 201 ? -7.481 -7.785 21.595 1.00 82.69 201 GLU A N 1
ATOM 1585 C CA . GLU A 1 201 ? -7.783 -8.211 20.232 1.00 82.69 201 GLU A CA 1
ATOM 1586 C C . GLU A 1 201 ? -6.513 -8.301 19.382 1.00 82.69 201 GLU A C 1
ATOM 1588 O O . GLU A 1 201 ? -6.442 -9.089 18.440 1.00 82.69 201 GLU A O 1
ATOM 1593 N N . LEU A 1 202 ? -5.487 -7.528 19.749 1.00 83.44 202 LEU A N 1
ATOM 1594 C CA . LEU A 1 202 ? -4.145 -7.641 19.192 1.00 83.44 202 LEU A CA 1
ATOM 1595 C C . LEU A 1 202 ? -3.235 -8.518 20.052 1.00 83.44 202 LEU A C 1
ATOM 1597 O O . LEU A 1 202 ? -2.072 -8.671 19.686 1.00 83.44 202 LEU A O 1
ATOM 1601 N N . ALA A 1 203 ? -3.684 -9.085 21.174 1.00 81.50 203 ALA A N 1
ATOM 1602 C CA . ALA A 1 203 ? -2.845 -9.954 21.993 1.00 81.50 203 ALA A CA 1
ATOM 1603 C C . ALA A 1 203 ? -2.521 -11.275 21.259 1.00 81.50 203 ALA A C 1
ATOM 1605 O O . ALA A 1 203 ? -3.217 -11.667 20.316 1.00 81.50 203 ALA A O 1
ATOM 1606 N N . PRO A 1 204 ? -1.448 -11.986 21.652 1.00 79.38 204 PRO A N 1
ATOM 1607 C CA . PRO A 1 204 ? -1.172 -13.319 21.125 1.00 79.38 204 PRO A CA 1
ATOM 1608 C C . PRO A 1 204 ? -2.414 -14.229 21.220 1.00 79.38 204 PRO A C 1
ATOM 1610 O O . PRO A 1 204 ? -3.093 -14.208 22.247 1.00 79.38 204 PRO A O 1
ATOM 1613 N N . PRO A 1 205 ? -2.725 -15.027 20.179 1.00 82.19 205 PRO A N 1
ATOM 1614 C CA . PRO A 1 205 ? -1.855 -15.428 19.069 1.00 82.19 205 PRO A CA 1
ATOM 1615 C C . PRO A 1 205 ? -1.875 -14.502 17.841 1.00 82.19 205 PRO A C 1
ATOM 1617 O O . PRO A 1 205 ? -1.267 -14.848 16.829 1.00 82.19 205 PRO A O 1
ATOM 1620 N N . TYR A 1 206 ? -2.553 -13.351 17.891 1.00 84.19 206 TYR A N 1
ATOM 1621 C CA . TYR A 1 206 ? -2.599 -12.432 16.755 1.00 84.19 206 TYR A CA 1
ATOM 1622 C C . TYR A 1 206 ? -1.189 -11.929 16.397 1.00 84.19 206 TYR A C 1
ATOM 1624 O O . TYR A 1 206 ? -0.412 -11.535 17.274 1.00 84.19 206 TYR A O 1
ATOM 1632 N N . ILE A 1 207 ? -0.825 -11.935 15.113 1.00 87.38 207 ILE A N 1
ATOM 1633 C CA . ILE A 1 207 ? 0.512 -11.538 14.648 1.00 87.38 207 ILE A CA 1
ATOM 1634 C C . ILE A 1 207 ? 0.408 -10.175 13.967 1.00 87.38 207 ILE A C 1
ATOM 1636 O O . ILE A 1 207 ? -0.139 -10.069 12.876 1.00 87.38 207 ILE A O 1
ATOM 1640 N N . ILE A 1 208 ? 0.980 -9.141 14.588 1.00 88.81 208 ILE A N 1
ATOM 1641 C CA . ILE A 1 208 ? 1.193 -7.854 13.916 1.00 88.81 208 ILE A CA 1
ATOM 1642 C C . ILE A 1 208 ? 2.362 -8.036 12.932 1.00 88.81 208 ILE A C 1
ATOM 1644 O O . ILE A 1 208 ? 3.426 -8.510 13.349 1.00 88.81 208 ILE A O 1
ATOM 1648 N N . PRO A 1 209 ? 2.185 -7.722 11.638 1.00 86.44 209 PRO A N 1
ATOM 1649 C CA . PRO A 1 209 ? 3.218 -7.934 10.638 1.00 86.44 209 PRO A CA 1
ATOM 1650 C C . PRO A 1 209 ? 4.373 -6.942 10.805 1.00 86.44 209 PRO A C 1
ATOM 1652 O O . PRO A 1 209 ? 4.172 -5.768 11.103 1.00 86.44 209 PRO A O 1
ATOM 1655 N N . ALA A 1 210 ? 5.596 -7.406 10.543 1.00 87.38 210 ALA A N 1
ATOM 1656 C CA . ALA A 1 210 ? 6.761 -6.536 10.434 1.00 87.38 210 ALA A CA 1
ATOM 1657 C C . ALA A 1 210 ? 6.888 -6.023 8.992 1.00 87.38 210 ALA A C 1
ATOM 1659 O O . ALA A 1 210 ? 7.101 -6.813 8.068 1.00 87.38 210 ALA A O 1
ATOM 1660 N N . VAL A 1 211 ? 6.780 -4.706 8.802 1.00 88.88 211 VAL A N 1
ATOM 1661 C CA . VAL A 1 211 ? 6.944 -4.059 7.493 1.00 88.88 211 VAL A CA 1
ATOM 1662 C C . VAL A 1 211 ? 8.437 -3.991 7.144 1.00 88.88 211 VAL A C 1
ATOM 1664 O O . VAL A 1 211 ? 9.192 -3.306 7.837 1.00 88.88 211 VAL A O 1
ATOM 1667 N N . PRO A 1 212 ? 8.920 -4.672 6.089 1.00 86.25 212 PRO A N 1
ATOM 1668 C CA . PRO A 1 212 ? 10.331 -4.637 5.743 1.00 86.25 212 PRO A CA 1
ATOM 1669 C C . PRO A 1 212 ? 10.710 -3.292 5.139 1.00 86.25 212 PRO A C 1
ATOM 1671 O O . PRO A 1 212 ? 10.108 -2.827 4.168 1.00 86.25 212 PRO A O 1
ATOM 1674 N N . GLN A 1 213 ? 11.790 -2.719 5.656 1.00 86.81 213 GLN A N 1
ATOM 1675 C CA . GLN A 1 213 ? 12.384 -1.499 5.109 1.00 86.81 213 GLN A CA 1
ATOM 1676 C C . GLN A 1 213 ? 12.976 -1.716 3.711 1.00 86.81 213 GLN A C 1
ATOM 1678 O O . GLN A 1 213 ? 13.000 -0.794 2.900 1.00 86.81 213 GLN A O 1
ATOM 1683 N N . ALA A 1 214 ? 13.372 -2.953 3.386 1.00 84.25 214 ALA A N 1
ATOM 1684 C CA . ALA A 1 214 ? 13.905 -3.307 2.074 1.00 84.25 214 ALA A CA 1
ATOM 1685 C C . ALA A 1 214 ? 12.950 -2.957 0.918 1.00 84.25 214 ALA A C 1
ATOM 1687 O O . ALA A 1 214 ? 13.420 -2.682 -0.179 1.00 84.25 214 ALA A O 1
ATOM 1688 N N . LEU A 1 215 ? 11.632 -2.890 1.150 1.00 85.25 215 LEU A N 1
ATOM 1689 C CA . LEU A 1 215 ? 10.661 -2.510 0.118 1.00 85.25 215 LEU A CA 1
ATOM 1690 C C . LEU A 1 215 ? 10.901 -1.115 -0.474 1.00 85.25 215 LEU A C 1
ATOM 1692 O O . LEU A 1 215 ? 10.658 -0.913 -1.661 1.00 85.25 215 LEU A O 1
ATOM 1696 N N . LEU A 1 216 ? 11.416 -0.164 0.311 1.00 85.88 216 LEU A N 1
ATOM 1697 C CA . LEU A 1 216 ? 11.740 1.176 -0.190 1.00 85.88 216 LEU A CA 1
ATOM 1698 C C . LEU A 1 216 ? 12.859 1.143 -1.242 1.00 85.88 216 LEU A C 1
ATOM 1700 O O . LEU A 1 216 ? 12.947 2.037 -2.082 1.00 85.88 216 LEU A O 1
ATOM 1704 N N . ASN A 1 217 ? 13.664 0.076 -1.249 1.00 86.12 217 ASN A N 1
ATOM 1705 C CA . ASN A 1 217 ? 14.729 -0.128 -2.222 1.00 86.12 217 ASN A CA 1
ATOM 1706 C C . ASN A 1 217 ? 14.242 -0.737 -3.545 1.00 86.12 217 ASN A C 1
ATOM 1708 O O . ASN A 1 217 ? 15.061 -0.896 -4.443 1.00 86.12 217 ASN A O 1
ATOM 1712 N N . LEU A 1 218 ? 12.949 -1.060 -3.715 1.00 83.62 218 LEU A N 1
ATOM 1713 C CA . LEU A 1 218 ? 12.428 -1.589 -4.990 1.00 83.62 218 LEU A CA 1
ATOM 1714 C C . LEU A 1 218 ? 12.706 -0.643 -6.168 1.00 83.62 218 LEU A C 1
ATOM 1716 O O . LEU A 1 218 ? 12.995 -1.095 -7.269 1.00 83.62 218 LEU A O 1
ATOM 1720 N N . PHE A 1 219 ? 12.668 0.665 -5.917 1.00 83.56 219 PHE A N 1
ATOM 1721 C CA . PHE A 1 219 ? 12.930 1.706 -6.913 1.00 83.56 219 PHE A CA 1
ATOM 1722 C C . PHE A 1 219 ? 14.352 2.280 -6.825 1.00 83.56 219 PHE A C 1
ATOM 1724 O O . PHE A 1 219 ? 14.633 3.306 -7.449 1.00 83.56 219 PHE A O 1
ATOM 1731 N N . ALA A 1 220 ? 15.239 1.677 -6.024 1.00 82.38 220 ALA A N 1
ATOM 1732 C CA . ALA A 1 220 ? 16.613 2.153 -5.906 1.00 82.38 220 ALA A CA 1
ATOM 1733 C C . ALA A 1 220 ? 17.296 2.125 -7.280 1.00 82.38 220 ALA A C 1
ATOM 1735 O O . ALA A 1 220 ? 17.119 1.184 -8.058 1.00 82.38 220 ALA A O 1
ATOM 1736 N N . ASP A 1 221 ? 18.027 3.197 -7.587 1.00 80.00 221 ASP A N 1
ATOM 1737 C CA . ASP A 1 221 ? 18.795 3.378 -8.826 1.00 80.00 221 ASP A CA 1
ATOM 1738 C C . ASP A 1 221 ? 17.940 3.378 -10.120 1.00 80.00 221 ASP A C 1
ATOM 1740 O O . ASP A 1 221 ? 18.456 3.569 -11.220 1.00 80.00 221 ASP A O 1
ATOM 1744 N N . PHE A 1 222 ? 16.613 3.216 -10.013 1.00 81.12 222 PHE A N 1
ATOM 1745 C CA . PHE A 1 222 ? 15.694 3.164 -11.154 1.00 81.12 222 PHE A CA 1
ATOM 1746 C C . PHE A 1 222 ? 15.515 4.540 -11.810 1.00 81.12 222 PHE A C 1
ATOM 1748 O O . PHE A 1 222 ? 15.456 4.647 -13.032 1.00 81.12 222 PHE A O 1
ATOM 1755 N N . LYS A 1 223 ? 15.495 5.615 -11.008 1.00 81.31 223 LYS A N 1
ATOM 1756 C CA . LYS A 1 223 ? 15.493 6.997 -11.521 1.00 81.31 223 LYS A CA 1
ATOM 1757 C C . LYS A 1 223 ? 16.749 7.305 -12.328 1.00 81.31 223 LYS A C 1
ATOM 1759 O O . LYS A 1 223 ? 16.647 7.919 -13.385 1.00 81.31 223 LYS A O 1
ATOM 1764 N N . ASP A 1 224 ? 17.901 6.856 -11.841 1.00 79.31 224 ASP A N 1
ATOM 1765 C CA . ASP A 1 224 ? 19.193 7.108 -12.478 1.00 79.31 224 ASP A CA 1
ATOM 1766 C C . ASP A 1 224 ? 19.326 6.321 -13.786 1.00 79.31 224 ASP A C 1
ATOM 1768 O O . ASP A 1 224 ? 19.834 6.853 -14.772 1.00 79.31 224 ASP A O 1
ATOM 1772 N N . LEU A 1 225 ? 18.782 5.098 -13.831 1.00 77.56 225 LEU A N 1
ATOM 1773 C CA . LEU A 1 225 ? 18.652 4.312 -15.060 1.00 77.56 225 LEU A CA 1
ATOM 1774 C C . LEU A 1 225 ? 17.839 5.064 -16.129 1.00 77.56 225 LEU A C 1
ATOM 1776 O O . LEU A 1 225 ? 18.300 5.218 -17.260 1.00 77.56 225 LEU A O 1
ATOM 1780 N N . VAL A 1 226 ? 16.644 5.551 -15.772 1.00 81.50 226 VAL A N 1
ATOM 1781 C CA . VAL A 1 226 ? 15.759 6.274 -16.703 1.00 81.50 226 VAL A CA 1
ATOM 1782 C C . VAL A 1 226 ? 16.394 7.594 -17.151 1.00 81.50 226 VAL A C 1
ATOM 1784 O O . VAL A 1 226 ? 16.432 7.886 -18.345 1.00 81.50 226 VAL A O 1
ATOM 1787 N N . ALA A 1 227 ? 16.964 8.366 -16.222 1.00 79.19 227 ALA A N 1
ATOM 1788 C CA . ALA A 1 227 ? 17.645 9.621 -16.536 1.00 79.19 227 ALA A CA 1
ATOM 1789 C C . ALA A 1 227 ? 18.866 9.410 -17.449 1.00 79.19 227 ALA A C 1
ATOM 1791 O O . ALA A 1 227 ? 19.077 10.184 -18.384 1.00 79.19 227 ALA A O 1
ATOM 1792 N N . GLY A 1 228 ? 19.642 8.347 -17.216 1.00 74.75 228 GLY A N 1
ATOM 1793 C CA . GLY A 1 228 ? 20.791 7.976 -18.039 1.00 74.75 228 GLY A CA 1
ATOM 1794 C C . GLY A 1 228 ? 20.417 7.612 -19.477 1.00 74.75 228 GLY A C 1
ATOM 1795 O O . GLY A 1 228 ? 21.185 7.914 -20.390 1.00 74.75 228 GLY A O 1
ATOM 1796 N N . TYR A 1 229 ? 19.241 7.017 -19.702 1.00 72.56 229 TYR A N 1
ATOM 1797 C CA . TYR A 1 229 ? 18.732 6.743 -21.049 1.00 72.56 229 TYR A CA 1
ATOM 1798 C C . TYR A 1 229 ? 18.304 8.030 -21.766 1.00 72.56 229 TYR A C 1
ATOM 1800 O O . TYR A 1 229 ? 18.831 8.343 -22.833 1.00 72.56 229 TYR A O 1
ATOM 1808 N N . CYS A 1 230 ? 17.456 8.848 -21.131 1.00 72.62 230 CYS A N 1
ATOM 1809 C CA . CYS A 1 230 ? 17.005 10.120 -21.706 1.00 72.62 230 CYS A CA 1
ATOM 1810 C C . CYS A 1 230 ? 18.162 11.092 -22.010 1.00 72.62 230 CYS A C 1
ATOM 1812 O O . CYS A 1 230 ? 18.055 11.935 -22.900 1.00 72.62 230 CYS A O 1
ATOM 1814 N N . ALA A 1 231 ? 19.265 11.018 -21.257 1.00 69.38 231 ALA A N 1
ATOM 1815 C CA . ALA A 1 231 ? 20.461 11.819 -21.507 1.00 69.38 231 ALA A CA 1
ATOM 1816 C C . ALA A 1 231 ? 21.260 11.339 -22.732 1.00 69.38 231 ALA A C 1
ATOM 1818 O O . ALA A 1 231 ? 21.824 12.170 -23.443 1.00 69.38 231 ALA A O 1
ATOM 1819 N N . LYS A 1 232 ? 21.296 10.025 -23.001 1.00 66.12 232 LYS A N 1
ATOM 1820 C CA . LYS A 1 232 ? 21.982 9.447 -24.169 1.00 66.12 232 LYS A CA 1
ATOM 1821 C C . LYS A 1 232 ? 21.281 9.785 -25.484 1.00 66.12 232 LYS A C 1
ATOM 1823 O O . LYS A 1 232 ? 21.971 10.085 -26.448 1.00 66.12 232 LYS A O 1
ATOM 1828 N N . GLU A 1 233 ? 19.949 9.809 -25.511 1.00 58.38 233 GLU A N 1
ATOM 1829 C CA . GLU A 1 233 ? 19.183 10.224 -26.702 1.00 58.38 233 GLU A CA 1
ATOM 1830 C C . GLU A 1 233 ? 19.300 11.725 -27.009 1.00 58.38 233 GLU A C 1
ATOM 1832 O O . GLU A 1 233 ? 19.234 12.135 -28.164 1.00 58.38 233 GLU A O 1
ATOM 1837 N N . LYS A 1 234 ? 19.498 12.567 -25.986 1.00 55.78 234 LYS A N 1
ATOM 1838 C CA . LYS A 1 234 ? 19.670 14.022 -26.156 1.00 55.78 234 LYS A CA 1
ATOM 1839 C C . LYS A 1 234 ? 21.085 14.437 -26.549 1.00 55.78 234 LYS A C 1
ATOM 1841 O O . LYS A 1 234 ? 21.294 15.602 -26.890 1.00 55.78 234 LYS A O 1
ATOM 1846 N N . ALA A 1 235 ? 22.058 13.531 -26.478 1.00 44.81 235 ALA A N 1
ATOM 1847 C CA . ALA A 1 235 ? 23.377 13.800 -27.020 1.00 44.81 235 ALA A CA 1
ATOM 1848 C C . ALA A 1 235 ? 23.254 13.821 -28.553 1.00 44.81 235 ALA A C 1
ATOM 1850 O O . ALA A 1 235 ? 22.822 12.821 -29.125 1.00 44.81 235 ALA A O 1
ATOM 1851 N N . PRO A 1 236 ? 23.599 14.927 -29.242 1.00 37.88 236 PRO A N 1
ATOM 1852 C CA . PRO A 1 236 ? 23.603 14.924 -30.694 1.00 37.88 236 PRO A CA 1
ATOM 1853 C C . PRO A 1 236 ? 24.541 13.806 -31.140 1.00 37.88 236 PRO A C 1
ATOM 1855 O O . PRO A 1 236 ? 25.709 13.783 -30.746 1.00 37.88 236 PRO A O 1
ATOM 1858 N N . SER A 1 237 ? 24.020 12.866 -31.928 1.00 43.84 237 SER A N 1
ATOM 1859 C CA . SER A 1 237 ? 24.822 11.872 -32.628 1.00 43.84 237 SER A CA 1
ATOM 1860 C C . SER A 1 237 ? 25.877 12.630 -33.428 1.00 43.84 237 SER A C 1
ATOM 1862 O O . SER A 1 237 ? 25.572 13.227 -34.464 1.00 43.84 237 SER A O 1
ATOM 1864 N N . ALA A 1 238 ? 27.097 12.699 -32.894 1.00 35.16 238 ALA A N 1
ATOM 1865 C CA . ALA A 1 238 ? 28.201 13.363 -33.559 1.00 35.16 238 ALA A CA 1
ATOM 1866 C C . ALA A 1 238 ? 28.351 12.731 -34.950 1.00 35.16 238 ALA A C 1
ATOM 1868 O O . ALA A 1 238 ? 28.280 11.502 -35.063 1.00 35.16 238 ALA A O 1
ATOM 1869 N N . PRO A 1 239 ? 28.509 13.529 -36.018 1.00 38.03 239 PRO A N 1
ATOM 1870 C CA . PRO A 1 239 ? 28.622 12.968 -37.347 1.00 38.03 239 PRO A CA 1
ATOM 1871 C C . PRO A 1 239 ? 29.853 12.063 -37.386 1.00 38.03 239 PRO A C 1
ATOM 1873 O O . PRO A 1 239 ? 30.958 12.478 -37.037 1.00 38.03 239 PRO A O 1
ATOM 1876 N N . LEU A 1 240 ? 29.649 10.820 -37.820 1.00 42.53 240 LEU A N 1
ATOM 1877 C CA . LEU A 1 240 ? 30.705 9.921 -38.271 1.00 42.53 240 LEU A CA 1
ATOM 1878 C C . LEU A 1 240 ? 31.413 10.565 -39.476 1.00 42.53 240 LEU A C 1
ATOM 1880 O O . LEU A 1 240 ? 31.104 10.289 -40.630 1.00 42.53 240 LEU A O 1
ATOM 1884 N N . ALA A 1 241 ? 32.360 11.451 -39.194 1.00 34.34 241 ALA A N 1
ATOM 1885 C CA . ALA A 1 241 ? 33.332 12.016 -40.118 1.00 34.34 241 ALA A CA 1
ATOM 1886 C C . ALA A 1 241 ? 34.638 12.172 -39.317 1.00 34.34 241 ALA A C 1
ATOM 1888 O O . ALA A 1 241 ? 34.632 12.774 -38.256 1.00 34.34 241 ALA A O 1
ATOM 1889 N N . ALA A 1 242 ? 35.797 11.644 -39.686 1.00 35.09 242 ALA A N 1
ATOM 1890 C CA . ALA A 1 242 ? 36.221 11.005 -40.909 1.00 35.09 242 ALA A CA 1
ATOM 1891 C C . ALA A 1 242 ? 37.339 10.010 -40.574 1.00 35.09 242 ALA A C 1
ATOM 1893 O O . ALA A 1 242 ? 38.203 10.258 -39.734 1.00 35.09 242 ALA A O 1
ATOM 1894 N N . LYS A 1 243 ? 37.349 8.891 -41.291 1.00 42.12 243 LYS A N 1
ATOM 1895 C CA . LYS A 1 243 ? 38.522 8.039 -41.432 1.00 42.12 243 LYS A CA 1
ATOM 1896 C C . LYS A 1 243 ? 39.392 8.674 -42.525 1.00 42.12 243 LYS A C 1
ATOM 1898 O O . LYS A 1 243 ? 39.127 8.460 -43.701 1.00 42.12 243 LYS A O 1
ATOM 1903 N N . ALA A 1 244 ? 40.382 9.482 -42.151 1.00 34.78 244 ALA A N 1
ATOM 1904 C CA . ALA A 1 244 ? 41.479 9.899 -43.029 1.00 34.78 244 ALA A CA 1
ATOM 1905 C C . ALA A 1 244 ? 42.709 10.285 -42.188 1.00 34.78 244 ALA A C 1
ATOM 1907 O O . ALA A 1 244 ? 42.590 10.901 -41.137 1.00 34.78 244 ALA A O 1
ATOM 1908 N N . ALA A 1 245 ? 43.869 9.830 -42.650 1.00 38.41 245 ALA A N 1
ATOM 1909 C CA . ALA A 1 245 ? 45.152 9.736 -41.963 1.00 38.41 245 ALA A CA 1
ATOM 1910 C C . ALA A 1 245 ? 45.815 11.068 -41.566 1.00 38.41 245 ALA A C 1
ATOM 1912 O O . ALA A 1 245 ? 45.710 12.038 -42.308 1.00 38.41 245 ALA A O 1
ATOM 1913 N N . ALA A 1 246 ? 46.633 11.043 -40.504 1.00 32.03 246 ALA A N 1
ATOM 1914 C CA . ALA A 1 246 ? 47.989 11.608 -40.508 1.00 32.03 246 ALA A CA 1
ATOM 1915 C C . ALA A 1 246 ? 48.788 11.161 -39.265 1.00 32.03 246 ALA A C 1
ATOM 1917 O O . ALA A 1 246 ? 48.281 11.122 -38.151 1.00 32.03 246 ALA A O 1
ATOM 1918 N N . SER A 1 247 ? 50.039 10.804 -39.522 1.00 36.59 247 SER A N 1
ATOM 1919 C CA . SER A 1 247 ? 51.128 10.400 -38.630 1.00 36.59 247 SER A CA 1
ATOM 1920 C C . SER A 1 247 ? 51.595 11.479 -37.646 1.00 36.59 247 SER A C 1
ATOM 1922 O O . SER A 1 247 ? 51.611 12.654 -38.008 1.00 36.59 247 SER A O 1
ATOM 1924 N N . GLY A 1 248 ? 52.148 11.061 -36.503 1.00 31.39 248 GLY A N 1
ATOM 1925 C CA . GLY A 1 248 ? 53.062 11.878 -35.698 1.00 31.39 248 GLY A CA 1
ATOM 1926 C C . GLY A 1 248 ? 53.249 11.322 -34.289 1.00 31.39 248 GLY A C 1
ATOM 1927 O O . GLY A 1 248 ? 52.297 11.303 -33.518 1.00 31.39 248 GLY A O 1
ATOM 1928 N N . ASP A 1 249 ? 54.457 10.840 -33.999 1.00 39.38 249 ASP A N 1
ATOM 1929 C CA . ASP A 1 249 ? 54.925 10.398 -32.684 1.00 39.38 249 ASP A CA 1
ATOM 1930 C C . ASP A 1 249 ? 54.695 11.453 -31.590 1.00 39.38 249 ASP A C 1
ATOM 1932 O O . ASP A 1 249 ? 54.998 12.622 -31.802 1.00 39.38 249 ASP A O 1
ATOM 1936 N N . ASP A 1 250 ? 54.239 11.020 -30.410 1.00 29.45 250 ASP A N 1
ATOM 1937 C CA . ASP A 1 250 ? 54.858 11.429 -29.143 1.00 29.45 250 ASP A CA 1
ATOM 1938 C C . ASP A 1 250 ? 54.378 10.547 -27.978 1.00 29.45 250 ASP A C 1
ATOM 1940 O O . ASP A 1 250 ? 53.198 10.481 -27.622 1.00 29.45 250 ASP A O 1
ATOM 1944 N N . LEU A 1 251 ? 55.338 9.850 -27.370 1.00 41.12 251 LEU A N 1
ATOM 1945 C CA . LEU A 1 251 ? 55.209 9.182 -26.081 1.00 41.12 251 LEU A CA 1
ATOM 1946 C C . LEU A 1 251 ? 55.596 10.182 -24.990 1.00 41.12 251 LEU A C 1
ATOM 1948 O O . LEU A 1 251 ? 56.768 10.529 -24.872 1.00 41.12 251 LEU A O 1
ATOM 1952 N N . SER A 1 252 ? 54.652 10.581 -24.134 1.00 33.72 252 SER A N 1
ATOM 1953 C CA . SER A 1 252 ? 54.959 11.057 -22.777 1.00 33.72 252 SER A CA 1
ATOM 1954 C C . SER A 1 252 ? 53.789 10.848 -21.809 1.00 33.72 252 SER A C 1
ATOM 1956 O O . SER A 1 252 ? 52.746 11.486 -21.877 1.00 33.72 252 SER A O 1
ATOM 1958 N N . ALA A 1 253 ? 54.037 9.866 -20.944 1.00 34.47 253 ALA A N 1
ATOM 1959 C CA . ALA A 1 253 ? 53.551 9.572 -19.601 1.00 34.47 253 ALA A CA 1
ATOM 1960 C C . ALA A 1 253 ? 52.557 10.515 -18.877 1.00 34.47 253 ALA A C 1
ATOM 1962 O O . ALA A 1 253 ? 52.768 11.714 -18.744 1.00 34.47 253 ALA A O 1
ATOM 1963 N N . LEU A 1 254 ? 51.553 9.849 -18.284 1.00 35.66 254 LEU A N 1
ATOM 1964 C CA . LEU A 1 254 ? 51.000 9.995 -16.923 1.00 35.66 254 LEU A CA 1
ATOM 1965 C C . LEU A 1 254 ? 51.280 11.295 -16.134 1.00 35.66 254 LEU A C 1
ATOM 1967 O O . LEU A 1 254 ? 52.425 11.534 -15.768 1.00 35.66 254 LEU A O 1
ATOM 1971 N N . SER A 1 255 ? 50.214 11.945 -15.631 1.00 32.91 255 SER A N 1
ATOM 1972 C CA . SER A 1 255 ? 49.998 12.099 -14.172 1.00 32.91 255 SER A CA 1
ATOM 1973 C C . SER A 1 255 ? 48.608 12.668 -13.802 1.00 32.91 255 SER A C 1
ATOM 1975 O O . SER A 1 255 ? 48.254 13.772 -14.199 1.00 32.91 255 SER A O 1
ATOM 1977 N N . THR A 1 256 ? 47.896 11.892 -12.971 1.00 30.88 256 THR A N 1
ATOM 1978 C CA . THR A 1 256 ? 47.006 12.238 -11.828 1.00 30.88 256 THR A CA 1
ATOM 1979 C C . THR A 1 256 ? 45.837 13.232 -11.937 1.00 30.88 256 THR A C 1
ATOM 1981 O O . THR A 1 256 ? 46.025 14.443 -11.9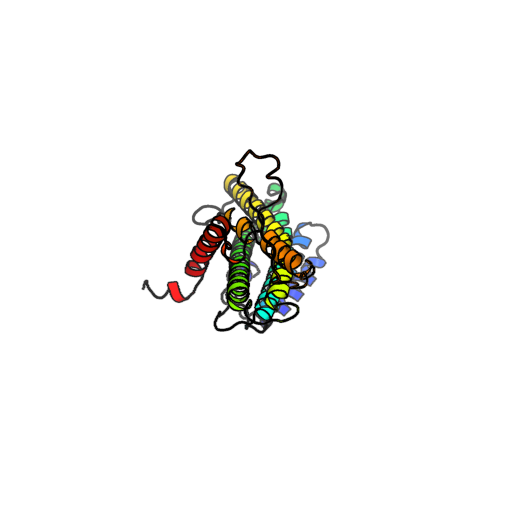63 1.00 30.88 256 THR A O 1
ATOM 1984 N N . ASP A 1 257 ? 44.634 12.656 -11.799 1.00 39.06 257 ASP A N 1
ATOM 1985 C CA . ASP A 1 257 ? 43.560 12.978 -10.840 1.00 39.06 257 ASP A CA 1
ATOM 1986 C C . ASP A 1 257 ? 43.318 14.439 -10.426 1.00 39.06 257 ASP A C 1
ATOM 1988 O O . ASP A 1 257 ? 43.999 14.985 -9.560 1.00 39.06 257 ASP A O 1
ATOM 1992 N N . ALA A 1 258 ? 42.190 14.979 -10.898 1.00 35.41 258 ALA A N 1
ATOM 1993 C CA . ALA A 1 258 ? 41.306 15.835 -10.107 1.00 35.41 258 ALA A CA 1
ATOM 1994 C C . ALA A 1 258 ? 39.910 15.879 -10.755 1.00 35.41 258 ALA A C 1
ATOM 1996 O O . ALA A 1 258 ? 39.749 16.426 -11.843 1.00 35.41 258 ALA A O 1
ATOM 1997 N N . GLY A 1 259 ? 38.893 15.334 -10.074 1.00 27.80 259 GLY A N 1
ATOM 1998 C CA . GLY A 1 259 ? 37.489 15.637 -10.382 1.00 27.80 259 GLY A CA 1
ATOM 1999 C C . GLY A 1 259 ? 36.579 14.455 -10.715 1.00 27.80 259 GLY A C 1
ATOM 2000 O O . GLY A 1 259 ? 35.755 14.555 -11.620 1.00 27.80 259 GLY A O 1
ATOM 2001 N N . THR A 1 260 ? 36.655 13.351 -9.971 1.00 29.45 260 THR A N 1
ATOM 2002 C CA . THR A 1 260 ? 35.586 12.337 -9.900 1.00 29.45 260 THR A CA 1
ATOM 2003 C C . THR A 1 260 ? 34.369 12.910 -9.159 1.00 29.45 260 THR A C 1
ATOM 2005 O O . THR A 1 260 ? 34.052 12.548 -8.031 1.00 29.45 260 THR A O 1
ATOM 2008 N N . THR A 1 261 ? 33.677 13.849 -9.798 1.00 38.09 261 THR A N 1
ATOM 2009 C CA . THR A 1 261 ? 32.364 14.359 -9.385 1.00 38.09 261 THR A CA 1
ATOM 2010 C C . THR A 1 261 ? 31.445 14.377 -10.596 1.00 38.09 261 THR A C 1
ATOM 2012 O O . THR A 1 261 ? 31.208 15.421 -11.192 1.00 38.09 261 THR A O 1
ATOM 2015 N N . ALA A 1 262 ? 30.936 13.211 -10.981 1.00 31.12 262 ALA A N 1
ATOM 2016 C CA . ALA A 1 262 ? 29.727 13.084 -11.787 1.00 31.12 262 ALA A CA 1
ATOM 2017 C C . ALA A 1 262 ? 29.239 11.641 -11.656 1.00 31.12 262 ALA A C 1
ATOM 2019 O O . ALA A 1 262 ? 30.020 10.709 -11.839 1.00 31.12 262 ALA A O 1
ATOM 2020 N N . GLY A 1 263 ? 27.972 11.467 -11.275 1.00 35.22 263 GLY A N 1
ATOM 2021 C CA . GLY A 1 263 ? 27.350 10.165 -11.070 1.00 35.22 263 GLY A CA 1
ATOM 2022 C C . GLY A 1 263 ? 27.647 9.227 -12.232 1.00 35.22 263 GLY A C 1
ATOM 2023 O O . GLY A 1 263 ? 27.350 9.540 -13.385 1.00 35.22 263 GLY A O 1
ATOM 2024 N N . ALA A 1 264 ? 28.264 8.087 -11.920 1.00 36.78 264 ALA A N 1
ATOM 2025 C CA . ALA A 1 264 ? 28.421 7.009 -12.873 1.00 36.78 264 ALA A CA 1
ATOM 2026 C C . ALA A 1 264 ? 27.021 6.648 -13.374 1.00 36.78 264 ALA A C 1
ATOM 2028 O O . ALA A 1 264 ? 26.206 6.129 -12.612 1.00 36.78 264 ALA A O 1
ATOM 2029 N N . ALA A 1 265 ? 26.730 6.984 -14.631 1.00 42.53 265 ALA A N 1
ATOM 2030 C CA . ALA A 1 265 ? 25.513 6.564 -15.297 1.00 42.53 265 ALA A CA 1
ATOM 2031 C C . ALA A 1 265 ? 25.435 5.041 -15.167 1.00 42.53 265 ALA A C 1
ATOM 2033 O O . ALA A 1 265 ? 26.242 4.324 -15.764 1.00 42.53 265 ALA A O 1
ATOM 2034 N N . VAL A 1 266 ? 24.514 4.556 -14.331 1.00 47.94 266 VAL A N 1
ATOM 2035 C CA . VAL A 1 266 ? 24.259 3.128 -14.165 1.00 47.94 266 VAL A CA 1
ATOM 2036 C C . VAL A 1 266 ? 23.910 2.610 -15.554 1.00 47.94 266 VAL A C 1
ATOM 2038 O O . VAL A 1 266 ? 22.885 2.968 -16.131 1.00 47.94 266 VAL A O 1
ATOM 2041 N N . SER A 1 267 ? 24.811 1.827 -16.147 1.00 53.09 267 SER A N 1
ATOM 2042 C CA . SER A 1 267 ? 24.539 1.181 -17.426 1.00 53.09 267 SER A CA 1
ATOM 2043 C C . SER A 1 267 ? 23.315 0.282 -17.244 1.00 53.09 267 SER A C 1
ATOM 2045 O O . SER A 1 267 ? 23.209 -0.389 -16.214 1.00 53.09 267 SER A O 1
ATOM 2047 N N . ALA A 1 268 ? 22.427 0.200 -18.239 1.00 54.16 268 ALA A N 1
ATOM 2048 C CA . ALA A 1 268 ? 21.314 -0.756 -18.235 1.00 54.16 268 ALA A CA 1
ATOM 2049 C C . ALA A 1 268 ? 21.781 -2.207 -17.984 1.00 54.16 268 ALA A C 1
ATOM 2051 O O . ALA A 1 268 ? 21.030 -3.018 -17.454 1.00 54.16 268 ALA A O 1
ATOM 2052 N N . ALA A 1 269 ? 23.056 -2.510 -18.270 1.00 54.78 269 ALA A N 1
ATOM 2053 C CA . ALA A 1 269 ? 23.701 -3.789 -17.972 1.00 54.78 269 ALA A CA 1
ATOM 2054 C C . ALA A 1 269 ? 23.989 -4.043 -16.475 1.00 54.78 269 ALA A C 1
ATOM 2056 O O . ALA A 1 269 ? 24.212 -5.187 -16.088 1.00 54.78 269 ALA A O 1
ATOM 2057 N N . SER A 1 270 ? 24.015 -2.999 -15.641 1.00 62.78 270 SER A N 1
ATOM 2058 C CA . SER A 1 270 ? 24.343 -3.062 -14.203 1.00 62.78 270 SER A CA 1
ATOM 2059 C C . SER A 1 270 ? 23.131 -2.970 -13.271 1.00 62.78 270 SER A C 1
ATOM 2061 O O . SER A 1 270 ? 23.274 -3.139 -12.062 1.00 62.78 270 SER A O 1
ATOM 2063 N N . TRP A 1 271 ? 21.939 -2.728 -13.820 1.00 66.69 271 TRP A N 1
ATOM 2064 C CA . TRP A 1 271 ? 20.681 -2.753 -13.079 1.00 66.69 271 TRP A CA 1
ATOM 2065 C C . TRP A 1 271 ? 19.983 -4.112 -13.276 1.00 66.69 271 TRP A C 1
ATOM 2067 O O . TRP A 1 271 ? 20.007 -4.628 -14.396 1.00 66.69 271 TRP A O 1
ATOM 2077 N N . PRO A 1 272 ? 19.338 -4.707 -12.252 1.00 74.06 272 PRO A N 1
ATOM 2078 C CA . PRO A 1 272 ? 19.100 -4.190 -10.896 1.00 74.06 272 PRO A CA 1
ATOM 2079 C C . PRO A 1 272 ? 20.306 -4.288 -9.946 1.00 74.06 272 PRO A C 1
ATOM 2081 O O . PRO A 1 272 ? 21.073 -5.249 -9.985 1.00 74.06 272 PRO A O 1
ATOM 2084 N N . SER A 1 273 ? 20.437 -3.310 -9.040 1.00 80.19 273 SER A N 1
ATOM 2085 C CA . SER A 1 273 ? 21.480 -3.305 -8.005 1.00 80.19 273 SER A CA 1
ATOM 2086 C C . SER A 1 273 ? 21.229 -4.355 -6.913 1.00 80.19 273 SER A C 1
ATOM 2088 O O . SER A 1 273 ? 20.124 -4.882 -6.757 1.00 80.19 273 SER A O 1
ATOM 2090 N N . ALA A 1 274 ? 22.247 -4.649 -6.094 1.00 80.44 274 ALA A N 1
ATOM 2091 C CA . ALA A 1 274 ? 22.137 -5.628 -5.006 1.00 80.44 274 ALA A CA 1
ATOM 2092 C C . ALA A 1 274 ? 21.019 -5.297 -3.994 1.00 80.44 274 ALA A C 1
ATOM 2094 O O . ALA A 1 274 ? 20.391 -6.208 -3.454 1.00 80.44 274 ALA A O 1
ATOM 2095 N N . ARG A 1 275 ? 20.737 -4.004 -3.767 1.00 79.12 275 ARG A N 1
ATOM 2096 C CA . ARG A 1 275 ? 19.662 -3.536 -2.874 1.00 79.12 275 ARG A CA 1
ATOM 2097 C C . ARG A 1 275 ? 18.276 -3.788 -3.463 1.00 79.12 275 ARG A C 1
ATOM 2099 O O . ARG A 1 275 ? 17.382 -4.216 -2.737 1.00 79.12 275 ARG A O 1
ATOM 2106 N N . VAL A 1 276 ? 18.116 -3.581 -4.772 1.00 79.69 276 VAL A N 1
ATOM 2107 C CA . VAL A 1 276 ? 16.887 -3.934 -5.495 1.00 79.69 276 VAL A CA 1
ATOM 2108 C C . VAL A 1 276 ? 16.681 -5.447 -5.430 1.00 79.69 276 VAL A C 1
ATOM 2110 O O . VAL A 1 276 ? 15.610 -5.901 -5.049 1.00 79.69 276 VAL A O 1
ATOM 2113 N N . LEU A 1 277 ? 17.718 -6.248 -5.699 1.00 81.31 277 LEU A N 1
ATOM 2114 C CA . LEU A 1 277 ? 17.631 -7.712 -5.634 1.00 81.31 277 LEU A CA 1
ATOM 2115 C C . LEU A 1 277 ? 17.209 -8.234 -4.249 1.00 81.31 277 LEU A C 1
ATOM 2117 O O . LEU A 1 277 ? 16.432 -9.185 -4.169 1.00 81.31 277 LEU A O 1
ATOM 2121 N N . ASP A 1 278 ? 17.691 -7.630 -3.163 1.00 80.31 278 ASP A N 1
ATOM 2122 C CA . ASP A 1 278 ? 17.276 -7.983 -1.799 1.00 80.31 278 ASP A CA 1
ATOM 2123 C C . ASP A 1 278 ? 15.798 -7.637 -1.522 1.00 80.31 278 ASP A C 1
ATOM 2125 O O . ASP A 1 278 ? 15.036 -8.445 -0.976 1.00 80.31 278 ASP A O 1
ATOM 2129 N N . ALA A 1 279 ? 15.346 -6.477 -2.006 1.00 76.44 279 ALA A N 1
ATOM 2130 C CA . ALA A 1 279 ? 13.940 -6.085 -1.960 1.00 76.44 279 ALA A CA 1
ATOM 2131 C C . ALA A 1 279 ? 13.045 -7.064 -2.743 1.00 76.44 279 ALA A C 1
ATOM 2133 O O . ALA A 1 279 ? 12.018 -7.514 -2.230 1.00 76.44 279 ALA A O 1
ATOM 2134 N N . LEU A 1 280 ? 13.460 -7.470 -3.949 1.00 80.81 280 LEU A N 1
ATOM 2135 C CA . LEU A 1 280 ? 12.733 -8.444 -4.772 1.00 80.81 280 LEU A CA 1
ATOM 2136 C C . LEU A 1 280 ? 12.646 -9.814 -4.074 1.00 80.81 280 LEU A C 1
ATOM 2138 O O . LEU A 1 280 ? 11.567 -10.406 -4.024 1.00 80.81 280 LEU A O 1
ATOM 2142 N N . LYS A 1 281 ? 13.735 -10.289 -3.447 1.00 81.38 281 LYS A N 1
ATOM 2143 C CA . LYS A 1 281 ? 13.736 -11.533 -2.649 1.00 81.38 281 LYS A CA 1
ATOM 2144 C C . LYS A 1 281 ? 12.748 -11.475 -1.485 1.00 81.38 281 LYS A C 1
ATOM 2146 O O . LYS A 1 281 ? 12.071 -12.468 -1.198 1.00 81.38 281 LYS A O 1
ATOM 2151 N N . THR A 1 282 ? 12.651 -10.319 -0.830 1.00 77.44 282 THR A N 1
ATOM 2152 C CA . THR A 1 282 ? 11.682 -10.081 0.245 1.00 77.44 282 THR A CA 1
ATOM 2153 C C . THR A 1 282 ? 10.252 -10.258 -0.274 1.00 77.44 282 THR A C 1
ATOM 2155 O O . THR A 1 282 ? 9.490 -11.044 0.296 1.00 77.44 282 THR A O 1
ATOM 2158 N N . VAL A 1 283 ? 9.917 -9.646 -1.415 1.00 75.88 283 VAL A N 1
ATOM 2159 C CA . VAL A 1 283 ? 8.600 -9.784 -2.068 1.00 75.88 283 VAL A CA 1
ATOM 2160 C C . VAL A 1 283 ? 8.333 -11.225 -2.532 1.00 75.88 283 VAL A C 1
ATOM 2162 O O . VAL A 1 283 ? 7.232 -11.752 -2.347 1.00 75.88 283 VAL A O 1
ATOM 2165 N N . ASP A 1 284 ? 9.336 -11.926 -3.065 1.00 75.81 284 ASP A N 1
ATOM 2166 C CA . ASP A 1 284 ? 9.216 -13.329 -3.491 1.00 75.81 284 ASP A CA 1
ATOM 2167 C C . ASP A 1 284 ? 8.919 -14.285 -2.331 1.00 75.81 284 ASP A C 1
ATOM 2169 O O . ASP A 1 284 ? 8.260 -15.321 -2.499 1.00 75.81 284 ASP A O 1
ATOM 2173 N N . SER A 1 285 ? 9.411 -13.965 -1.134 1.00 75.50 285 SER A N 1
ATOM 2174 C CA . SER A 1 285 ? 9.104 -14.728 0.075 1.00 75.50 285 SER A CA 1
ATOM 2175 C C . SER A 1 285 ? 7.622 -14.621 0.467 1.00 75.50 285 SER A C 1
ATOM 2177 O O . SER A 1 285 ? 7.068 -15.570 1.026 1.00 75.50 285 SER A O 1
ATOM 2179 N N . TRP A 1 286 ? 6.961 -13.514 0.119 1.00 69.62 286 TRP A N 1
ATOM 2180 C CA . TRP A 1 286 ? 5.542 -13.271 0.385 1.00 69.62 286 TRP A CA 1
ATOM 2181 C C . TRP A 1 286 ? 4.640 -13.847 -0.689 1.00 69.62 286 TRP A C 1
ATOM 2183 O O . TRP A 1 286 ? 3.679 -14.544 -0.369 1.00 69.62 286 TRP A O 1
ATOM 2193 N N . GLY A 1 287 ? 5.003 -13.666 -1.961 1.00 58.47 287 GLY A N 1
ATOM 2194 C CA . GLY A 1 287 ? 4.268 -14.253 -3.080 1.00 58.47 287 GLY A CA 1
ATOM 2195 C C . GLY A 1 287 ? 4.107 -15.775 -2.955 1.00 58.47 287 GLY A C 1
ATOM 2196 O O . GLY A 1 287 ? 3.082 -16.319 -3.357 1.00 58.47 287 GLY A O 1
ATOM 2197 N N . ARG A 1 288 ? 5.077 -16.465 -2.334 1.00 57.97 288 ARG A N 1
ATOM 2198 C CA . ARG A 1 288 ? 5.006 -17.909 -2.039 1.00 57.97 288 ARG A CA 1
ATOM 2199 C C . ARG A 1 288 ? 4.097 -18.265 -0.854 1.00 57.97 288 ARG A C 1
ATOM 2201 O O . ARG A 1 288 ? 3.480 -19.330 -0.874 1.00 57.97 288 ARG A O 1
ATOM 2208 N N . ARG A 1 289 ? 3.988 -17.395 0.156 1.00 53.81 289 ARG A N 1
ATOM 2209 C CA . ARG A 1 289 ? 3.107 -17.591 1.327 1.00 53.81 289 ARG A CA 1
ATOM 2210 C C . ARG A 1 289 ? 1.645 -17.254 1.027 1.00 53.81 289 ARG A C 1
ATOM 2212 O O . ARG A 1 289 ? 0.759 -17.888 1.586 1.00 53.81 289 ARG A O 1
ATOM 2219 N N . CYS A 1 290 ? 1.405 -16.299 0.131 1.00 40.06 290 CYS A N 1
ATOM 2220 C CA . CYS A 1 290 ? 0.070 -15.838 -0.255 1.00 40.06 290 CYS A CA 1
ATOM 2221 C C . CYS A 1 290 ? -0.527 -16.591 -1.461 1.00 40.06 290 CYS A C 1
ATOM 2223 O O . CYS A 1 290 ? -1.678 -16.353 -1.811 1.00 40.06 290 CYS A O 1
ATOM 2225 N N . SER A 1 291 ? 0.214 -17.502 -2.108 1.00 38.72 291 SER A N 1
ATOM 2226 C CA . SER A 1 291 ? -0.319 -18.308 -3.214 1.00 38.72 291 SER A CA 1
ATOM 2227 C C . SER A 1 291 ? -1.165 -19.486 -2.696 1.00 38.72 291 SER A C 1
ATOM 2229 O O . SER A 1 291 ? -0.665 -20.278 -1.896 1.00 38.72 291 SER A O 1
ATOM 2231 N N . PRO A 1 292 ? -2.401 -19.700 -3.191 1.00 40.31 292 PRO A N 1
ATOM 2232 C CA . PRO A 1 292 ? -3.222 -20.861 -2.824 1.00 40.31 292 PRO A CA 1
ATOM 2233 C C . PRO A 1 292 ? -2.548 -22.208 -3.139 1.00 40.31 292 PRO A C 1
ATOM 2235 O O . PRO A 1 292 ? -2.846 -23.223 -2.508 1.00 40.31 292 PRO A O 1
ATOM 2238 N N . ALA A 1 293 ? -1.610 -22.227 -4.093 1.00 35.50 293 ALA A N 1
ATOM 2239 C CA . ALA A 1 293 ? -0.910 -23.432 -4.528 1.00 35.50 293 ALA A CA 1
ATOM 2240 C C . ALA A 1 293 ? 0.039 -24.011 -3.460 1.00 35.50 293 A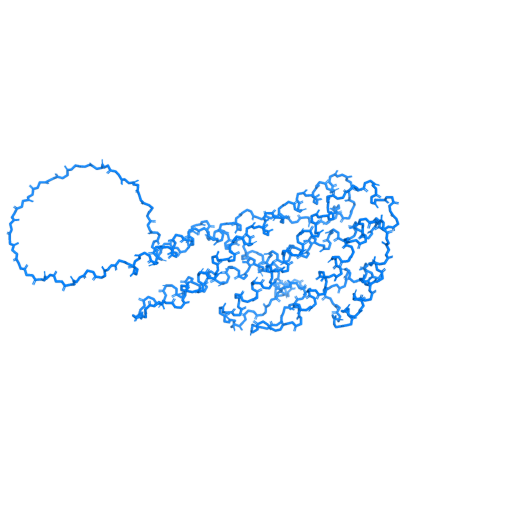LA A C 1
ATOM 2242 O O . ALA A 1 293 ? 0.297 -25.215 -3.467 1.00 35.50 293 ALA A O 1
ATOM 2243 N N . SER A 1 294 ? 0.523 -23.205 -2.507 1.00 31.64 294 SER A N 1
ATOM 2244 C CA . SER A 1 294 ? 1.397 -23.688 -1.428 1.00 31.64 294 SER A CA 1
ATOM 2245 C C . SER A 1 294 ? 0.633 -24.344 -0.269 1.00 31.64 294 SER A C 1
ATOM 2247 O O . SER A 1 294 ? 1.238 -25.071 0.518 1.00 31.64 294 SER A O 1
ATOM 2249 N N . ARG A 1 295 ? -0.701 -24.194 -0.204 1.00 38.12 295 ARG A N 1
ATOM 2250 C CA . ARG A 1 295 ? -1.555 -24.877 0.789 1.00 38.12 295 ARG A CA 1
ATOM 2251 C C . ARG A 1 295 ? -1.929 -26.317 0.416 1.00 38.12 295 ARG A C 1
ATOM 2253 O O . ARG A 1 295 ? -2.429 -27.038 1.268 1.00 38.12 295 ARG A O 1
ATOM 2260 N N . LYS A 1 296 ? -1.638 -26.785 -0.806 1.00 35.47 296 LYS A N 1
ATOM 2261 C CA . LYS A 1 296 ? -1.965 -28.158 -1.253 1.00 35.47 296 LYS A CA 1
ATOM 2262 C C . LYS A 1 296 ? -0.915 -29.234 -0.926 1.00 35.47 296 LYS A C 1
ATOM 2264 O O . LYS A 1 296 ? -1.052 -30.355 -1.398 1.00 35.47 296 LYS 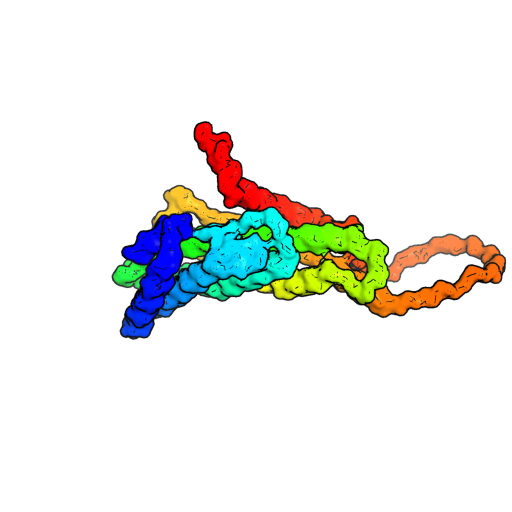A O 1
ATOM 2269 N N . LYS A 1 297 ? 0.131 -28.938 -0.141 1.00 35.06 297 LYS A N 1
ATOM 2270 C CA . LYS A 1 297 ? 1.204 -29.916 0.157 1.00 35.06 297 LYS A CA 1
ATOM 2271 C C . LYS A 1 297 ? 1.369 -30.329 1.621 1.00 35.06 297 LYS A C 1
ATOM 2273 O O . LYS A 1 297 ? 2.345 -31.001 1.938 1.00 35.06 297 LYS A O 1
ATOM 2278 N N . LYS A 1 298 ? 0.430 -29.983 2.500 1.00 36.12 298 LYS A N 1
ATOM 2279 C CA . LYS A 1 298 ? 0.347 -30.583 3.839 1.00 36.12 298 LYS A CA 1
ATOM 2280 C C . LYS A 1 298 ? -1.113 -30.831 4.212 1.00 36.12 298 LYS A C 1
ATOM 2282 O O . LYS A 1 298 ? -1.723 -30.016 4.894 1.00 36.12 298 LYS A O 1
ATOM 2287 N N . ALA A 1 299 ? -1.638 -31.936 3.702 1.00 34.41 299 ALA A N 1
ATOM 2288 C CA . ALA A 1 299 ? -2.709 -32.714 4.305 1.00 34.41 299 ALA A CA 1
ATOM 2289 C C . ALA A 1 299 ? -2.190 -34.151 4.382 1.00 34.41 299 ALA A C 1
ATOM 2291 O O . ALA A 1 299 ? -1.551 -34.564 3.383 1.00 34.41 299 ALA A O 1
#